Protein 4DYQ (pdb70)

Organism: Shigella phage Sf6 (NCBI:txid10761)

B-factor: mean 41.09, std 24.67, range [14.73, 154.74]

Secondary structure (DSSP, 8-state):
--S--TTHHHHHHHHHHTT--HHHHHTSTTPPPHHHHHHHHHH-HHHHHHHHHHHHHHHHHHHHHHHHHHHT--SSHHHHHHHHHHHHHHHHHHHHH-HHHHS--EEEEEE-GGGSPPPEEE-/--S--HHHHHHHHHHHHTT--HHHHTTSTTPPPHHHHHHHHHH-HHHHHHHHHHHHHHHHHHHHHHHHHHHT--SSHHHHHHHHHHHHHHHHHHHHH-HHHHSEEEEEE---GGGSPEEE-----SS---

CATH classification: 1.10.10.60

Sequence (253 aa):
PSDYMPEVADDICSLLSSGESLLKVCKRPGMPDKSTVFRWLAKHEDFRDKYAKATEARRADSIFEEIFEIADNAIPDAAEVAKARLRVDTRKWALARMNPRKYGDKVTNELVGKDGGAIQIETSPSDYMPEVADDICSLLSSGESLLKVCKRPGMPDKSTVFRWLAKHEDFRDKYAKATEARADSIFEEIFEIADNAIPDAAEVAKARLRVDTRKWALARMNPRKYGDKVTNELVGKDGGAIQIETSPMSTLFG

Nearest PDB structures (foldseek):
  4dzj-assembly1_A  TM=1.006E+00  e=9.306E-18  Lederbergvirus Sf6
  4dyc-assembly1_A  TM=1.005E+00  e=1.034E-17  Enterobacteria phage HK620
  4dzp-assembly1_A  TM=1.007E+00  e=3.648E-17  Lederbergvirus Sf6
  4dyc-assembly1_B  TM=9.541E-01  e=2.157E-17  Enterobacteria phage HK620
  4dzj-assembly1_B  TM=9.435E-01  e=2.805E-17  Lederbergvirus Sf6

Solvent-accessible surface area: 15397 Å² total; per-residue (Å²): 87,66,93,35,75,97,123,22,0,74,52,0,10,58,32,2,44,54,16,31,33,15,120,132,0,18,169,111,132,59,31,0,86,91,75,12,0,100,112,0,20,74,110,47,115,87,0,103,83,49,34,54,142,0,23,81,34,64,0,35,2,15,17,5,42,0,3,56,18,0,39,89,8,103,66,69,72,75,71,5,61,125,7,106,120,98,0,54,74,60,38,159,30,0,21,137,27,18,89,218,98,8,13,119,37,77,72,74,99,100,32,0,99,131,53,40,74,64,98,94,108,99,116,66,76,111,48,77,82,148,24,4,58,78,0,6,69,36,1,33,80,18,27,12,0,21,132,0,19,142,106,135,60,30,2,87,43,45,21,0,43,86,0,20,70,134,51,113,88,4,99,86,98,28,64,140,3,29,93,35,4,0,53,36,2,78,113,53,24,117,108,16,58,117,100,30,102,131,68,90,13,46,70,42,33,9,137,6,61,21,37,0,12,107,37,0,5,10,25,24,24,56,218,108,32,5,91,121,64,84,43,98,62,66,15,143,143,23,37,19,43,120,71,142,105,86,122,107,109,95,184,150,108

GO terms:
  GO:0042802 identical protein binding (F, IPI)

InterPro domains:
  IPR048683 Bacteriophage Sf6, terminase small subunit-like [PF20901] (13-118)

Radius of gyration: 23.29 Å; Cα contacts (8 Å, |Δi|>4): 319; chains: 2; bounding box: 47×62×59 Å

Foldseek 3Di:
DQDDDDVLLLVLLVCLLVQDDNCVSQVDPPHPHPVSNVVNLVPDVVSVVSNLVSLLSNLVVLVVVLVCLQVVFDPDVVSNVVSVVSNVVSLVVSCVSPVVVRNDDDDDDDAPPPRHHNDDDDD/DQDDDVVLLVVLLVCLLLQDDNQRSQPDPPHPHVVSVVVNCVPDVVSVVSNLVSLLSNLVNVVVVLVVLQVVFDPDVVSNVVSVVVNVVSLVVSCVSPVVPRNDDDDDDDAPDPRHHNDDDDDDDPDDPD

Structure (mmCIF, N/CA/C/O backbone):
data_4DYQ
#
_entry.id   4DYQ
#
_cell.length_a   88.705
_cell.length_b   88.705
_cell.length_c   72.394
_cell.angle_alpha   90.00
_cell.angle_beta   90.00
_cell.angle_gamma   90.00
#
_symmetry.space_group_name_H-M   'P 4 21 2'
#
loop_
_entity.id
_entity.type
_entity.pdbx_description
1 polymer 'Gene 1 protein'
2 water water
#
loop_
_atom_site.group_PDB
_atom_site.id
_atom_site.type_symbol
_atom_site.label_atom_id
_atom_site.label_alt_id
_atom_site.label_comp_id
_atom_site.label_asym_id
_atom_site.label_entity_id
_atom_site.label_seq_id
_atom_site.pdbx_PDB_ins_code
_atom_site.Cartn_x
_atom_site.Cartn_y
_atom_site.Cartn_z
_atom_site.occupancy
_atom_site.B_iso_or_equiv
_atom_site.auth_seq_id
_atom_site.auth_comp_id
_atom_site.auth_asym_id
_atom_site.auth_atom_id
_atom_site.pdbx_PDB_model_num
ATOM 1 N N . PRO A 1 10 ? 27.942 42.099 22.370 1.00 79.57 10 PRO A N 1
ATOM 2 C CA . PRO A 1 10 ? 28.397 42.154 20.977 1.00 79.17 10 PRO A CA 1
ATOM 3 C C . PRO A 1 10 ? 27.929 40.939 20.188 1.00 61.90 10 PRO A C 1
ATOM 4 O O . PRO A 1 10 ? 28.447 39.846 20.397 1.00 53.63 10 PRO A O 1
ATOM 15 N N . SER A 1 11 ? 26.963 41.134 19.297 1.00 65.69 11 SER A N 1
ATOM 16 C CA . SER A 1 11 ? 26.417 40.039 18.506 1.00 61.31 11 SER A CA 1
ATOM 17 C C . SER A 1 11 ? 26.709 40.218 17.016 1.00 57.64 11 SER A C 1
ATOM 18 O O . SER A 1 11 ? 26.906 39.241 16.302 1.00 65.87 11 SER A O 1
ATOM 26 N N . ASP A 1 12 ? 26.728 41.463 16.546 1.00 56.35 12 ASP A N 1
ATOM 27 C CA . ASP A 1 12 ? 26.908 41.724 15.122 1.00 71.85 12 ASP A CA 1
ATOM 28 C C . ASP A 1 12 ? 28.368 41.549 14.720 1.00 82.88 12 ASP A C 1
ATOM 29 O O . ASP A 1 12 ? 29.266 42.049 15.396 1.00 56.59 12 ASP A O 1
ATOM 38 N N . TYR A 1 13 ? 28.596 40.843 13.615 1.00 82.36 13 TYR A N 1
ATOM 39 C CA . TYR A 1 13 ? 29.946 40.615 13.104 1.00 70.09 13 TYR A CA 1
ATOM 40 C C . TYR A 1 13 ? 30.759 41.904 13.094 1.00 62.34 13 TYR A C 1
ATOM 41 O O . TYR A 1 13 ? 30.311 42.927 12.576 1.00 68.82 13 TYR A O 1
ATOM 59 N N . MET A 1 14 ? 31.955 41.846 13.669 1.00 67.12 14 MET A N 1
ATOM 60 C CA . MET A 1 14 ? 32.837 43.004 13.726 1.00 82.48 14 MET A CA 1
ATOM 61 C C . MET A 1 14 ? 34.246 42.625 13.272 1.00 87.94 14 MET A C 1
ATOM 62 O O . MET A 1 14 ? 34.953 41.902 13.975 1.00 64.10 14 MET A O 1
ATOM 76 N N . PRO A 1 15 ? 34.652 43.107 12.085 1.00 101.30 15 PRO A N 1
ATOM 77 C CA . PRO A 1 15 ? 35.992 42.848 11.547 1.00 104.44 15 PRO A CA 1
ATOM 78 C C . PRO A 1 15 ? 37.050 43.731 12.201 1.00 99.39 15 PRO A C 1
ATOM 79 O O . PRO A 1 15 ? 37.349 44.821 11.714 1.00 130.50 15 PRO A O 1
ATOM 90 N N . GLU A 1 16 ? 37.609 43.231 13.296 1.00 92.75 16 GLU A N 1
ATOM 91 C CA . GLU A 1 16 ? 38.574 43.952 14.118 1.00 100.44 16 GLU A CA 1
ATOM 92 C C . GLU A 1 16 ? 38.555 43.212 15.438 1.00 76.28 16 GLU A C 1
ATOM 93 O O . GLU A 1 16 ? 39.592 42.942 16.038 1.00 66.15 16 GLU A O 1
ATOM 105 N N . VAL A 1 17 ? 37.348 42.872 15.872 1.00 66.86 17 VAL A N 1
ATOM 106 C CA . VAL A 1 17 ? 37.165 41.986 17.005 1.00 62.84 17 VAL A CA 1
ATOM 107 C C . VAL A 1 17 ? 37.509 40.568 16.560 1.00 54.87 17 VAL A C 1
ATOM 108 O O . VAL A 1 17 ? 38.170 39.833 17.283 1.00 47.94 17 VAL A O 1
ATOM 121 N N . ALA A 1 18 ? 37.074 40.208 15.355 1.00 47.06 18 ALA A N 1
ATOM 122 C CA . ALA A 1 18 ? 37.377 38.902 14.774 1.00 43.65 18 ALA A CA 1
ATOM 123 C C . ALA A 1 18 ? 38.870 38.769 14.538 1.00 57.93 18 ALA A C 1
ATOM 124 O O . ALA A 1 18 ? 39.466 37.744 14.857 1.00 47.50 18 ALA A O 1
ATOM 131 N N . ASP A 1 19 ? 39.474 39.807 13.968 1.00 52.12 19 ASP A N 1
ATOM 132 C CA . ASP A 1 19 ? 40.916 39.807 13.767 1.00 54.57 19 ASP A CA 1
ATOM 133 C C . ASP A 1 19 ? 41.616 39.681 15.115 1.00 49.28 19 ASP A C 1
ATOM 134 O O . ASP A 1 19 ? 42.661 39.039 15.229 1.00 53.00 19 ASP A O 1
ATOM 143 N N . ASP A 1 20 ? 41.022 40.286 16.136 1.00 47.60 20 ASP A N 1
ATOM 144 C CA . ASP A 1 20 ? 41.571 40.244 17.483 1.00 59.48 20 ASP A CA 1
ATOM 145 C C . ASP A 1 20 ? 41.530 38.819 18.018 1.00 57.33 20 ASP A C 1
ATOM 146 O O . ASP A 1 20 ? 42.491 38.343 18.619 1.00 49.11 20 ASP A O 1
ATOM 155 N N . ILE A 1 21 ? 40.408 38.144 17.794 1.00 42.66 21 ILE A N 1
ATOM 156 C CA . ILE A 1 21 ? 40.229 36.777 18.265 1.00 44.19 21 ILE A CA 1
ATOM 157 C C . ILE A 1 21 ? 41.293 35.891 17.647 1.00 44.06 21 ILE A C 1
ATOM 158 O O . ILE A 1 21 ? 41.927 35.106 18.342 1.00 40.53 21 ILE A O 1
ATOM 174 N N . CYS A 1 22 ? 41.497 36.035 16.342 1.00 42.04 22 CYS A N 1
ATOM 175 C CA . CYS A 1 22 ? 42.509 35.266 15.629 1.00 38.00 22 CYS A CA 1
ATOM 176 C C . CYS A 1 22 ? 43.903 35.492 16.188 1.00 45.40 22 CYS A C 1
ATOM 177 O O . CYS A 1 22 ? 44.703 34.562 16.283 1.00 44.54 22 CYS A O 1
ATOM 185 N N . SER A 1 23 ? 44.203 36.734 16.545 1.00 43.85 23 SER A N 1
ATOM 186 C CA . SER A 1 23 ? 45.517 37.057 17.070 1.00 60.55 23 SER A CA 1
ATOM 187 C C . SER A 1 23 ? 45.722 36.379 18.417 1.00 37.90 23 SER A C 1
ATOM 188 O O . SER A 1 23 ? 46.814 35.902 18.720 1.00 46.47 23 SER A O 1
ATOM 196 N N . LEU A 1 24 ? 44.663 36.334 19.217 1.00 37.29 24 LEU A N 1
ATOM 197 C CA . LEU A 1 24 ? 44.743 35.767 20.557 1.00 44.27 24 LEU A CA 1
ATOM 198 C C . LEU A 1 24 ? 44.879 34.258 20.482 1.00 43.87 24 LEU A C 1
ATOM 199 O O . LEU A 1 24 ? 45.716 33.671 21.162 1.00 44.24 24 LEU A O 1
ATOM 215 N N . LEU A 1 25 ? 44.060 33.635 19.643 1.00 44.07 25 LEU A N 1
ATOM 216 C CA . LEU A 1 25 ? 44.156 32.202 19.416 1.00 41.76 25 LEU A CA 1
ATOM 217 C C . LEU A 1 25 ? 45.553 31.875 18.903 1.00 35.34 25 LEU A C 1
ATOM 218 O O . LEU A 1 25 ? 46.161 30.889 19.315 1.00 38.11 25 LEU A O 1
ATOM 234 N N . SER A 1 26 ? 46.063 32.722 18.012 1.00 38.27 26 SER A N 1
ATOM 235 C CA . SER A 1 26 ? 47.371 32.507 17.407 1.00 35.89 26 SER A CA 1
ATOM 236 C C . SER A 1 26 ? 48.477 32.506 18.452 1.00 40.31 26 SER A C 1
ATOM 237 O O . SER A 1 26 ? 49.488 31.817 18.297 1.00 43.48 26 SER A O 1
ATOM 245 N N . SER A 1 27 ? 48.284 33.275 19.517 1.00 45.22 27 SER A N 1
ATOM 246 C CA . SER A 1 27 ? 49.296 33.383 20.561 1.00 61.91 27 SER A CA 1
ATOM 247 C C . SER A 1 27 ? 49.138 32.275 21.601 1.00 54.43 27 SER A C 1
ATOM 248 O O . SER A 1 27 ? 49.819 32.271 22.624 1.00 63.76 27 SER A O 1
ATOM 256 N N . GLY A 1 28 ? 48.228 31.342 21.336 1.00 39.98 28 GLY A N 1
ATOM 257 C CA . GLY A 1 28 ? 48.063 30.173 22.181 1.00 54.38 28 GLY A CA 1
ATOM 258 C C . GLY A 1 28 ? 46.817 30.181 23.049 1.00 52.91 28 GLY A C 1
ATOM 259 O O . GLY A 1 28 ? 46.492 29.172 23.670 1.00 49.43 28 GLY A O 1
ATOM 263 N N . GLU A 1 29 ? 46.119 31.310 23.104 1.00 43.58 29 GLU A N 1
ATOM 264 C CA . GLU A 1 29 ? 44.938 31.422 23.952 1.00 43.37 29 GLU A CA 1
ATOM 265 C C . GLU A 1 29 ? 43.797 30.594 23.366 1.00 48.42 29 GLU A C 1
ATOM 266 O O . GLU A 1 29 ? 43.634 30.531 22.149 1.00 49.41 29 GLU A O 1
ATOM 278 N N . SER A 1 30 ? 43.015 29.949 24.227 1.00 45.80 30 SER A N 1
ATOM 279 C CA . SER A 1 30 ? 41.883 29.146 23.767 1.00 41.88 30 SER A CA 1
ATOM 280 C C . SER A 1 30 ? 40.682 30.047 23.496 1.00 44.65 30 SER A C 1
ATOM 281 O O . SER A 1 30 ? 40.672 31.215 23.897 1.00 47.52 30 SER A O 1
ATOM 289 N N . LEU A 1 31 ? 39.661 29.506 22.836 1.00 41.52 31 LEU A N 1
ATOM 290 C CA . LEU A 1 31 ? 38.475 30.290 22.505 1.00 36.49 31 LEU A CA 1
ATOM 291 C C . LEU A 1 31 ? 37.692 30.646 23.757 1.00 43.33 31 LEU A C 1
ATOM 292 O O . LEU A 1 31 ? 37.186 31.756 23.879 1.00 39.41 31 LEU A O 1
ATOM 308 N N . LEU A 1 32 ? 37.582 29.695 24.679 1.00 44.11 32 LEU A N 1
ATOM 309 C CA . LEU A 1 32 ? 36.872 29.927 25.933 1.00 55.69 32 LEU A CA 1
ATOM 310 C C . LEU A 1 32 ? 37.436 31.134 26.678 1.00 57.59 32 LEU A C 1
ATOM 311 O O . LEU A 1 32 ? 36.681 31.952 27.201 1.00 53.19 32 LEU A O 1
ATOM 327 N N . LYS A 1 33 ? 38.761 31.243 26.730 1.00 41.38 33 LYS A N 1
ATOM 328 C CA . LYS A 1 33 ? 39.402 32.353 27.423 1.00 45.94 33 LYS A CA 1
ATOM 329 C C . LYS A 1 33 ? 39.199 33.650 26.657 1.00 52.77 33 LYS A C 1
ATOM 330 O O . LYS A 1 33 ? 38.937 34.695 27.252 1.00 59.71 33 LYS A O 1
ATOM 349 N N . VAL A 1 34 ? 39.329 33.584 25.336 1.00 39.14 34 VAL A N 1
ATOM 350 C CA . VAL A 1 34 ? 39.164 34.775 24.507 1.00 42.86 34 VAL A CA 1
ATOM 351 C C . VAL A 1 34 ? 37.771 35.359 24.697 1.00 56.74 34 VAL A C 1
ATOM 352 O O . VAL A 1 34 ? 37.598 36.575 24.690 1.00 62.92 34 VAL A O 1
ATOM 365 N N . CYS A 1 35 ? 36.783 34.487 24.876 1.00 43.97 35 CYS A N 1
ATOM 366 C CA . CYS A 1 35 ? 35.389 34.915 24.956 1.00 45.40 35 CYS A CA 1
ATOM 367 C C . CYS A 1 35 ? 34.982 35.331 26.366 1.00 68.73 35 CYS A C 1
ATOM 368 O O . CYS A 1 35 ? 34.028 36.088 26.542 1.00 60.90 35 CYS A O 1
ATOM 376 N N . LYS A 1 36 ? 35.707 34.842 27.366 1.00 73.90 36 LYS A N 1
ATOM 377 C CA . LYS A 1 36 ? 35.424 35.200 28.749 1.00 81.45 36 LYS A CA 1
ATOM 378 C C . LYS A 1 36 ? 35.947 36.600 29.062 1.00 84.39 36 LYS A C 1
ATOM 379 O O . LYS A 1 36 ? 35.713 37.134 30.146 1.00 97.88 36 LYS A O 1
ATOM 398 N N . ARG A 1 37 ? 36.649 37.196 28.102 1.00 73.06 37 ARG A N 1
ATOM 399 C CA . ARG A 1 37 ? 37.143 38.558 28.254 1.00 78.08 37 ARG A CA 1
ATOM 400 C C . ARG A 1 37 ? 36.013 39.561 28.075 1.00 83.24 37 ARG A C 1
ATOM 401 O O . ARG A 1 37 ? 35.069 39.311 27.326 1.00 70.57 37 ARG A O 1
ATOM 422 N N . PRO A 1 38 ? 36.102 40.703 28.773 1.00 94.41 38 PRO A N 1
ATOM 423 C CA . PRO A 1 38 ? 35.084 41.753 28.669 1.00 98.76 38 PRO A CA 1
ATOM 424 C C . PRO A 1 38 ? 35.019 42.363 27.270 1.00 88.69 38 PRO A C 1
ATOM 425 O O . PRO A 1 38 ? 36.057 42.685 26.691 1.00 69.59 38 PRO A O 1
ATOM 436 N N . GLY A 1 39 ? 33.810 42.511 26.737 1.00 96.93 39 GLY A N 1
ATOM 437 C CA . GLY A 1 39 ? 33.619 43.138 25.442 1.00 107.32 39 GLY A CA 1
ATOM 438 C C . GLY A 1 39 ? 33.702 42.167 24.280 1.00 96.55 39 GLY A C 1
ATOM 439 O O . GLY A 1 39 ? 33.468 42.544 23.131 1.00 69.89 39 GLY A O 1
ATOM 443 N N . MET A 1 40 ? 34.037 40.914 24.571 1.00 77.17 40 MET A N 1
ATOM 444 C CA . MET A 1 40 ? 34.144 39.902 23.530 1.00 69.45 40 MET A CA 1
ATOM 445 C C . MET A 1 40 ? 32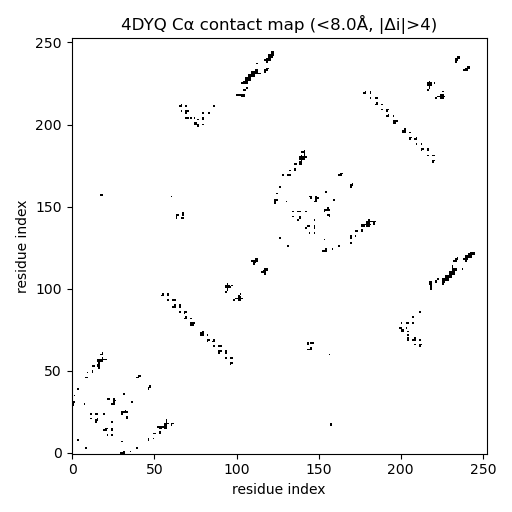.805 39.219 23.293 1.00 57.06 40 MET A C 1
ATOM 446 O O . MET A 1 40 ? 31.979 39.124 24.200 1.00 58.68 40 MET A O 1
ATOM 460 N N . PRO A 1 41 ? 32.593 38.720 22.069 1.00 48.50 41 PRO A N 1
ATOM 461 C CA . PRO A 1 41 ? 31.384 37.939 21.805 1.00 47.89 41 PRO A CA 1
ATOM 462 C C . PRO A 1 41 ? 31.441 36.612 22.548 1.00 52.43 41 PRO A C 1
ATOM 463 O O . PRO A 1 41 ? 32.534 36.134 22.840 1.00 49.51 41 PRO A O 1
ATOM 474 N N . ASP A 1 42 ? 30.294 36.021 22.859 1.00 48.06 42 ASP A N 1
ATOM 475 C CA . ASP A 1 42 ? 30.311 34.702 23.475 1.00 52.43 42 ASP A CA 1
ATOM 476 C C . ASP A 1 42 ? 30.614 33.665 22.397 1.00 48.42 42 ASP A C 1
ATOM 477 O O . ASP A 1 42 ? 30.598 33.972 21.207 1.00 43.61 42 ASP A O 1
ATOM 486 N N . LYS A 1 43 ? 30.910 32.442 22.819 1.00 43.11 43 LYS A N 1
ATOM 487 C CA . LYS A 1 43 ? 31.306 31.385 21.902 1.00 38.17 43 LYS A CA 1
ATOM 488 C C . LYS A 1 43 ? 30.296 31.179 20.776 1.00 43.31 43 LYS A C 1
ATOM 489 O O . LYS A 1 43 ? 30.679 30.999 19.620 1.00 43.08 43 LYS A O 1
ATOM 508 N N . SER A 1 44 ? 29.011 31.210 21.115 1.00 42.66 44 SER A N 1
ATOM 509 C CA . SER A 1 44 ? 27.957 30.948 20.139 1.00 48.80 44 SER A CA 1
ATOM 510 C C . SER A 1 44 ? 27.983 31.982 19.023 1.00 42.12 44 SER A C 1
ATOM 511 O O . SER A 1 44 ? 27.739 31.672 17.858 1.00 58.58 44 SER A O 1
ATOM 519 N N . THR A 1 45 ? 28.285 33.218 19.398 1.00 45.01 45 THR A N 1
ATOM 520 C CA . THR A 1 45 ? 28.346 34.324 18.457 1.00 55.00 45 THR A CA 1
ATOM 521 C C . THR A 1 45 ? 29.560 34.214 17.547 1.00 43.89 45 THR A C 1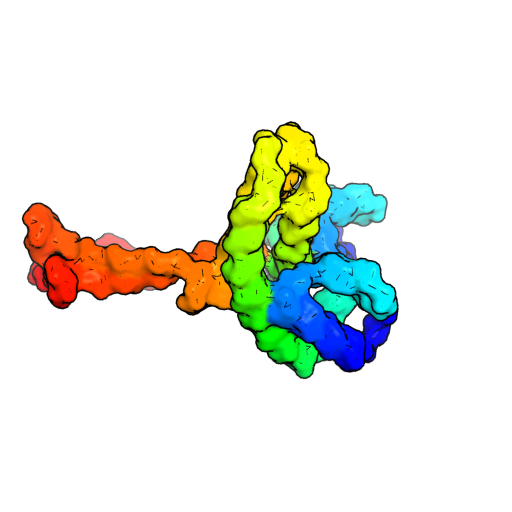
ATOM 522 O O . THR A 1 45 ? 29.485 34.527 16.360 1.00 49.78 45 THR A O 1
ATOM 533 N N . VAL A 1 46 ? 30.683 33.790 18.110 1.00 41.65 46 VAL A N 1
ATOM 534 C CA . VAL A 1 46 ? 31.888 33.584 17.319 1.00 39.83 46 VAL A CA 1
ATOM 535 C C . VAL A 1 46 ? 31.624 32.523 16.254 1.00 46.97 46 VAL A C 1
ATOM 536 O O . VAL A 1 46 ? 31.993 32.696 15.098 1.00 47.16 46 VAL A O 1
ATOM 549 N N . PHE A 1 47 ? 30.966 31.435 16.647 1.00 46.56 47 PHE A N 1
ATOM 550 C CA . PHE A 1 47 ? 30.666 30.345 15.724 1.00 52.13 47 PHE A CA 1
ATOM 551 C C . PHE A 1 47 ? 29.703 30.795 14.633 1.00 57.61 47 PHE A C 1
ATOM 552 O O . PHE A 1 47 ? 29.792 30.346 13.492 1.00 58.36 47 PHE A O 1
ATOM 569 N N . ARG A 1 48 ? 28.779 31.679 14.986 1.00 56.10 48 ARG A N 1
ATOM 570 C CA . ARG A 1 48 ? 27.844 32.220 14.011 1.00 74.86 48 ARG A CA 1
ATOM 571 C C . ARG A 1 48 ? 28.599 33.071 12.991 1.00 63.34 48 ARG A C 1
ATOM 572 O O . ARG A 1 48 ? 28.409 32.917 11.786 1.00 67.31 48 ARG A O 1
ATOM 593 N N . TRP A 1 49 ? 29.457 33.963 13.482 1.00 58.60 49 TRP A N 1
ATOM 594 C CA . TRP A 1 49 ? 30.307 34.777 12.618 1.00 55.98 49 TRP A CA 1
ATOM 595 C C . TRP A 1 49 ? 31.048 33.883 11.633 1.00 50.19 49 TRP A C 1
ATOM 596 O O . TRP A 1 49 ? 30.997 34.091 10.423 1.00 64.14 49 TRP A O 1
ATOM 617 N N . LEU A 1 50 ? 31.758 32.898 12.171 1.00 50.20 50 LEU A N 1
ATOM 618 C CA . LEU A 1 50 ? 32.494 31.943 11.355 1.00 63.73 50 LEU A CA 1
ATOM 619 C C . LEU A 1 50 ? 31.601 31.354 10.267 1.00 70.44 50 LEU A C 1
ATOM 620 O O . LEU A 1 50 ? 31.997 31.266 9.109 1.00 61.82 50 LEU A O 1
ATOM 636 N N . ALA A 1 51 ? 30.386 30.967 10.639 1.00 63.08 51 ALA A N 1
ATOM 637 C CA . ALA A 1 51 ? 29.471 30.333 9.698 1.00 72.12 51 ALA A CA 1
ATOM 638 C C . ALA A 1 51 ? 29.085 31.267 8.552 1.00 74.43 51 ALA A C 1
ATOM 639 O O . ALA A 1 51 ? 28.946 30.826 7.412 1.00 94.21 51 ALA A O 1
ATOM 646 N N . LYS A 1 52 ? 28.922 32.554 8.849 1.00 68.95 52 LYS A N 1
ATOM 647 C CA . LYS A 1 52 ? 28.396 33.495 7.858 1.00 82.36 52 LYS A CA 1
ATOM 648 C C . LYS A 1 52 ? 29.456 34.411 7.233 1.00 69.89 52 LYS A C 1
ATOM 649 O O . LYS A 1 52 ? 29.115 35.347 6.513 1.00 85.68 52 LYS A O 1
ATOM 668 N N . HIS A 1 53 ? 30.731 34.146 7.501 1.00 68.27 53 HIS A N 1
ATOM 669 C CA . HIS A 1 53 ? 31.811 34.906 6.867 1.00 67.40 53 HIS A CA 1
ATOM 670 C C . HIS A 1 53 ? 32.998 34.004 6.545 1.00 79.01 53 HIS A C 1
ATOM 671 O O . HIS A 1 53 ? 33.640 33.461 7.446 1.00 71.01 53 HIS A O 1
ATOM 684 N N . GLU A 1 54 ? 33.289 33.851 5.257 1.00 77.06 54 GLU A N 1
ATOM 685 C CA . GLU A 1 54 ? 34.349 32.953 4.813 1.00 86.24 54 GLU A CA 1
ATOM 686 C C . GLU A 1 54 ? 35.739 33.514 5.111 1.00 89.08 54 GLU A C 1
ATOM 687 O O . GLU A 1 54 ? 36.683 32.757 5.341 1.00 79.21 54 GLU A O 1
ATOM 699 N N . ASP A 1 55 ? 35.865 34.837 5.100 1.00 78.06 55 ASP A N 1
ATOM 700 C CA . ASP A 1 55 ? 37.145 35.480 5.388 1.00 73.13 55 ASP A CA 1
ATOM 701 C C . ASP A 1 55 ? 37.580 35.234 6.831 1.00 62.90 55 ASP A C 1
ATOM 702 O O . ASP A 1 55 ? 38.762 35.026 7.104 1.00 75.47 55 ASP A O 1
ATOM 711 N N . PHE A 1 56 ? 36.619 35.252 7.750 1.00 78.24 56 PHE A N 1
ATOM 712 C CA . PHE A 1 56 ? 36.895 34.987 9.158 1.00 64.09 56 PHE A CA 1
ATOM 713 C C . PHE A 1 56 ? 37.174 33.503 9.353 1.00 47.30 56 PHE A C 1
ATOM 714 O O . PHE A 1 56 ? 38.041 33.124 10.139 1.00 48.11 56 PHE A O 1
ATOM 731 N N . ARG A 1 57 ? 36.442 32.662 8.629 1.00 53.79 57 ARG A N 1
ATOM 732 C CA . ARG A 1 57 ? 36.640 31.219 8.708 1.00 57.32 57 ARG A CA 1
ATOM 733 C C . ARG A 1 57 ? 38.083 30.847 8.409 1.00 63.96 57 ARG A C 1
ATOM 734 O O . ARG A 1 57 ? 38.633 29.926 9.014 1.00 59.17 57 ARG A O 1
ATOM 755 N N . ASP A 1 58 ? 38.692 31.568 7.472 1.00 54.99 58 ASP A N 1
ATOM 756 C CA . ASP A 1 58 ? 40.025 31.225 6.989 1.00 50.75 58 ASP A CA 1
ATOM 757 C C . ASP A 1 58 ? 41.117 31.702 7.941 1.00 68.45 58 ASP A C 1
ATOM 758 O O . ASP A 1 58 ? 42.012 30.937 8.294 1.00 58.78 58 ASP A O 1
ATOM 767 N N . LYS A 1 59 ? 41.046 32.964 8.350 1.00 61.19 59 LYS A N 1
ATOM 768 C CA . LYS A 1 59 ? 42.004 33.509 9.308 1.00 67.72 59 LYS A CA 1
ATOM 769 C C . LYS A 1 59 ? 41.905 32.766 10.640 1.00 47.92 59 LYS A C 1
ATOM 770 O O . LYS A 1 59 ? 42.894 32.606 11.355 1.00 42.59 59 LYS A O 1
ATOM 789 N N . TYR A 1 60 ? 40.703 32.303 10.959 1.00 49.13 60 TYR A N 1
ATOM 790 C CA . TYR A 1 60 ? 40.477 31.536 12.174 1.00 42.10 60 TYR A CA 1
ATOM 791 C C . TYR A 1 60 ? 41.120 30.170 12.032 1.00 39.97 60 TYR A C 1
ATOM 792 O O . TYR A 1 60 ? 41.695 29.652 12.981 1.00 36.45 60 TYR A O 1
ATOM 810 N N . ALA A 1 61 ? 41.037 29.593 10.837 1.00 40.20 61 ALA A N 1
ATOM 811 C CA . ALA A 1 61 ? 41.664 28.302 10.572 1.00 41.94 61 ALA A CA 1
ATOM 812 C C . ALA A 1 61 ? 43.179 28.379 10.740 1.00 50.63 61 ALA A C 1
ATOM 813 O O . ALA A 1 61 ? 43.795 27.465 11.285 1.00 42.16 61 ALA A O 1
ATOM 820 N N . LYS A 1 62 ? 43.781 29.471 10.280 1.00 47.86 62 LYS A N 1
ATOM 821 C CA . LYS A 1 62 ? 45.227 29.625 10.385 1.00 50.14 62 LYS A CA 1
ATOM 822 C C . LYS A 1 62 ? 45.618 29.928 11.824 1.00 32.59 62 LYS A C 1
ATOM 823 O O . LYS A 1 62 ? 46.666 29.485 12.289 1.00 37.46 62 LYS A O 1
ATOM 842 N N . ALA A 1 63 ? 44.774 30.678 12.528 1.00 34.40 63 ALA A N 1
ATOM 843 C CA . ALA A 1 63 ? 45.010 30.951 13.938 1.00 34.09 63 ALA A CA 1
ATOM 844 C C . ALA A 1 63 ? 44.929 29.642 14.718 1.00 30.54 63 ALA A C 1
ATOM 845 O O . ALA A 1 63 ? 45.625 29.459 15.714 1.00 31.89 63 ALA A O 1
ATOM 852 N N . THR A 1 64 ? 44.087 28.732 14.242 1.00 27.04 64 THR A N 1
ATOM 853 C CA . THR A 1 64 ? 43.932 27.423 14.860 1.00 25.48 64 THR A CA 1
ATOM 854 C C . THR A 1 64 ? 45.199 26.595 14.662 1.00 28.05 64 THR A C 1
ATOM 855 O O . THR A 1 64 ? 45.620 25.870 15.553 1.00 26.25 64 THR A O 1
ATOM 866 N N . GLU A 1 65 ? 45.816 26.700 13.496 1.00 30.58 65 GLU A N 1
ATOM 867 C CA . GLU A 1 65 ? 47.076 26.003 13.275 1.00 29.12 65 GLU A CA 1
ATOM 868 C C . GLU A 1 65 ? 48.177 26.581 14.173 1.00 23.79 65 GLU A C 1
ATOM 869 O O . GLU A 1 65 ? 48.990 25.832 14.702 1.00 25.78 65 GLU A O 1
ATOM 881 N N . ALA A 1 66 ? 48.193 27.894 14.376 1.00 25.62 66 ALA A N 1
ATOM 882 C CA . ALA A 1 66 ? 49.162 28.494 15.288 1.00 25.01 66 ALA A CA 1
ATOM 883 C C . ALA A 1 66 ? 48.929 28.024 16.720 1.00 27.28 66 ALA A C 1
ATOM 884 O O . ALA A 1 66 ? 49.874 27.704 17.431 1.00 24.95 66 ALA A O 1
ATOM 891 N N A ARG A 1 67 ? 47.664 27.987 17.128 0.50 26.15 67 ARG A N 1
ATOM 892 N N B ARG A 1 67 ? 47.670 27.973 17.141 0.50 24.06 67 ARG A N 1
ATOM 893 C CA A ARG A 1 67 ? 47.288 27.503 18.452 0.50 22.82 67 ARG A CA 1
ATOM 894 C CA B ARG A 1 67 ? 47.353 27.510 18.486 0.50 28.84 67 ARG A CA 1
ATOM 895 C C A ARG A 1 67 ? 47.813 26.087 18.640 0.50 24.26 67 ARG A C 1
ATOM 896 C C B ARG A 1 67 ? 47.799 26.063 18.661 0.50 25.36 67 ARG A C 1
ATOM 897 O O A ARG A 1 67 ? 48.376 25.762 19.681 0.50 18.66 67 ARG A O 1
ATOM 898 O O B ARG A 1 67 ? 48.277 25.685 19.726 0.50 31.99 67 ARG A O 1
ATOM 939 N N . ALA A 1 68 ? 47.646 25.255 17.615 1.00 22.09 68 ALA A N 1
ATOM 940 C CA . ALA A 1 68 ? 48.115 23.874 17.658 1.00 19.30 68 ALA A CA 1
ATOM 941 C C . ALA A 1 68 ? 49.625 23.796 17.913 1.00 20.52 68 ALA A C 1
ATOM 942 O O . ALA A 1 68 ? 50.101 22.935 18.655 1.00 20.57 68 ALA A O 1
ATOM 949 N N . ASP A 1 69 ? 50.392 24.683 17.291 1.00 21.01 69 ASP A N 1
ATOM 950 C CA . ASP A 1 69 ? 51.836 24.635 17.474 1.00 21.62 69 ASP A CA 1
ATOM 951 C C . ASP A 1 69 ? 52.198 24.954 18.926 1.00 20.82 69 ASP A C 1
ATOM 952 O O . ASP A 1 69 ? 53.168 24.411 19.454 1.00 20.81 69 ASP A O 1
ATOM 961 N N . SER A 1 70 ? 51.412 25.817 19.567 1.00 21.15 70 SER A N 1
ATOM 962 C CA . SER A 1 70 ? 51.617 26.150 20.980 1.00 22.08 70 SER A CA 1
ATOM 963 C C . SER A 1 70 ? 51.258 24.966 21.865 1.00 20.61 70 SER A C 1
ATOM 964 O O . SER A 1 70 ? 52.007 24.613 22.775 1.00 23.51 70 SER A O 1
ATOM 972 N N . ILE A 1 71 ? 50.115 24.349 21.585 1.00 19.61 71 ILE A N 1
ATOM 973 C CA . ILE A 1 71 ? 49.653 23.189 22.339 1.00 20.81 71 ILE A CA 1
ATOM 974 C C . ILE A 1 71 ? 50.648 22.030 22.243 1.00 22.49 71 ILE A C 1
ATOM 975 O O . ILE A 1 71 ? 50.855 21.305 23.213 1.00 22.42 71 ILE A O 1
ATOM 991 N N . PHE A 1 72 ? 51.291 21.873 21.087 1.00 19.09 72 PHE A N 1
ATOM 992 C CA . PHE A 1 72 ? 52.286 20.820 20.911 1.00 19.46 72 PHE A CA 1
ATOM 993 C C . PHE A 1 72 ? 53.406 20.928 21.941 1.00 19.29 72 PHE A C 1
ATOM 994 O O . PHE A 1 72 ? 53.896 19.921 22.452 1.00 22.28 72 PHE A O 1
ATOM 1011 N N . GLU A 1 73 ? 53.832 22.151 22.228 1.00 19.58 73 GLU A N 1
ATOM 1012 C CA . GLU A 1 73 ? 54.890 22.354 23.211 1.00 19.83 73 GLU A CA 1
ATOM 1013 C C . GLU A 1 73 ? 54.338 22.231 24.638 1.00 22.69 73 GLU A C 1
ATOM 1014 O O . GLU A 1 73 ? 55.044 21.777 25.540 1.00 21.62 73 GLU A O 1
ATOM 1026 N N . GLU A 1 74 ? 53.067 22.574 24.833 1.00 22.12 74 GLU A N 1
ATOM 1027 C CA . GLU A 1 74 ? 52.430 22.389 26.138 1.00 21.83 74 GLU A CA 1
ATOM 1028 C C . GLU A 1 74 ? 52.472 20.938 26.625 1.00 22.03 74 GLU A C 1
ATOM 1029 O O . GLU A 1 74 ? 52.634 20.697 27.817 1.00 22.42 74 GLU A O 1
ATOM 1041 N N . ILE A 1 75 ? 52.288 19.964 25.735 1.00 20.50 75 ILE A N 1
ATOM 1042 C CA . ILE A 1 75 ? 52.158 18.580 26.198 1.00 20.02 75 ILE A CA 1
ATOM 1043 C C . ILE A 1 75 ? 53.437 18.095 26.867 1.00 20.85 75 ILE A C 1
ATOM 1044 O O . ILE A 1 75 ? 53.378 17.300 27.795 1.00 20.48 75 ILE A O 1
ATOM 1060 N N . PHE A 1 76 ? 54.593 18.593 26.430 1.00 19.59 76 PHE A N 1
ATOM 1061 C CA . PHE A 1 76 ? 55.856 18.199 27.053 1.00 19.95 76 PHE A CA 1
ATOM 1062 C C . PHE A 1 76 ? 55.896 18.694 28.487 1.00 21.77 76 PHE A C 1
ATOM 1063 O O . PHE A 1 76 ? 56.330 17.974 29.382 1.00 22.00 76 PHE A O 1
ATOM 1080 N N . GLU A 1 77 ? 55.459 19.927 28.698 1.00 22.52 77 GLU A N 1
ATOM 1081 C CA . GLU A 1 77 ? 55.466 20.511 30.033 1.00 22.91 77 GLU A CA 1
ATOM 1082 C C . GLU A 1 77 ? 54.477 19.800 30.954 1.00 22.33 77 GLU A C 1
ATOM 1083 O O . GLU A 1 77 ? 54.788 19.518 32.108 1.00 22.74 77 GLU A O 1
ATOM 1095 N N . ILE A 1 78 ? 53.287 19.496 30.447 1.00 19.73 78 ILE A N 1
ATOM 1096 C CA . ILE A 1 78 ? 52.264 18.857 31.268 1.00 19.48 78 ILE A CA 1
ATOM 1097 C C . ILE A 1 78 ? 52.760 17.489 31.738 1.00 22.53 78 ILE A C 1
ATOM 1098 O O . ILE A 1 78 ? 52.576 17.121 32.900 1.00 21.97 78 ILE A O 1
ATOM 1114 N N . ALA A 1 79 ? 53.389 16.740 30.835 1.00 19.44 79 ALA A N 1
ATOM 1115 C CA . ALA A 1 79 ? 53.925 15.432 31.175 1.00 19.33 79 ALA A CA 1
ATOM 1116 C C . ALA A 1 79 ? 55.112 15.530 32.131 1.00 22.79 79 ALA A C 1
ATOM 1117 O O . ALA A 1 79 ? 55.132 14.891 33.185 1.00 22.02 79 ALA A O 1
ATOM 1124 N N . ASP A 1 80 ? 56.096 16.344 31.774 1.00 22.17 80 ASP A N 1
ATOM 1125 C CA . ASP A 1 80 ? 57.332 16.392 32.543 1.00 21.04 80 ASP A CA 1
ATOM 1126 C C . ASP A 1 80 ? 57.131 16.987 33.931 1.00 21.40 80 ASP A C 1
ATOM 1127 O O . ASP A 1 80 ? 57.875 16.658 34.852 1.00 24.37 80 ASP A O 1
ATOM 1136 N N . ASN A 1 81 ? 56.147 17.868 34.081 1.00 24.12 81 ASN A N 1
ATOM 1137 C CA . ASN A 1 81 ? 55.957 18.564 35.353 1.00 25.10 81 ASN A CA 1
ATOM 1138 C C . ASN A 1 81 ? 54.772 18.022 36.142 1.00 26.13 81 ASN A C 1
ATOM 1139 O O . ASN A 1 81 ? 54.296 18.668 37.070 1.00 27.99 81 ASN A O 1
ATOM 1150 N N . ALA A 1 82 ? 54.288 16.838 35.778 1.00 22.34 82 ALA A N 1
ATOM 1151 C CA . ALA A 1 82 ? 53.187 16.232 36.504 1.00 24.46 82 ALA A CA 1
ATOM 1152 C C . ALA A 1 82 ? 53.579 15.982 37.955 1.00 27.76 82 ALA A C 1
ATOM 1153 O O . ALA A 1 82 ? 54.689 15.547 38.238 1.00 27.62 82 ALA A O 1
ATOM 1160 N N . ILE A 1 83 ? 52.665 16.265 38.872 1.00 26.74 83 ILE A N 1
ATOM 1161 C CA . ILE A 1 83 ? 52.887 15.949 40.274 1.00 28.89 83 ILE A CA 1
ATOM 1162 C C . ILE A 1 83 ? 52.848 14.430 40.422 1.00 27.62 83 ILE A C 1
ATOM 1163 O O . ILE A 1 83 ? 51.912 13.786 39.947 1.00 26.31 83 ILE A O 1
ATOM 1179 N N . PRO A 1 84 ? 53.878 13.841 41.051 1.00 29.22 84 PRO A N 1
ATOM 1180 C CA . PRO A 1 84 ? 53.982 12.380 41.163 1.00 31.62 84 PRO A CA 1
ATOM 1181 C C . PRO A 1 84 ? 53.055 11.781 42.222 1.00 36.94 84 PRO A C 1
ATOM 1182 O O . PRO A 1 84 ? 53.491 11.185 43.206 1.00 36.71 84 PRO A O 1
ATOM 1193 N N . ASP A 1 85 ? 51.764 11.962 41.992 1.00 30.34 85 ASP A N 1
ATOM 1194 C CA . ASP A 1 85 ? 50.709 11.413 42.822 1.00 31.55 85 ASP A CA 1
ATOM 1195 C C . ASP A 1 85 ? 49.744 10.746 41.853 1.00 32.93 85 ASP A C 1
ATOM 1196 O O . ASP A 1 85 ? 49.562 11.227 40.742 1.00 28.43 85 ASP A O 1
ATOM 1205 N N . ALA A 1 86 ? 49.147 9.633 42.254 1.00 28.76 86 ALA A N 1
ATOM 1206 C CA . ALA A 1 86 ? 48.379 8.812 41.323 1.00 32.51 86 ALA A CA 1
ATOM 1207 C C . ALA A 1 86 ? 47.332 9.614 40.544 1.00 27.59 86 ALA A C 1
ATOM 1208 O O . ALA A 1 86 ? 47.282 9.546 39.316 1.00 27.10 86 ALA A O 1
ATOM 1215 N N . ALA A 1 87 ? 46.492 10.363 41.244 1.00 30.05 87 ALA A N 1
ATOM 1216 C CA . ALA A 1 87 ? 45.409 11.070 40.571 1.00 26.54 87 ALA A CA 1
ATOM 1217 C C . ALA A 1 87 ? 45.924 12.240 39.741 1.00 23.98 87 ALA A C 1
ATOM 1218 O O . ALA A 1 87 ? 45.364 12.549 38.693 1.00 23.15 87 ALA A O 1
ATOM 1225 N N . GLU A 1 88 ? 46.971 12.907 40.212 1.00 24.40 88 GLU A N 1
ATOM 1226 C CA . GLU A 1 88 ? 47.528 14.020 39.459 1.00 21.36 88 GLU A CA 1
ATOM 1227 C C . GLU A 1 88 ? 48.176 13.509 38.175 1.00 21.54 88 GLU A C 1
ATOM 1228 O O . GLU A 1 88 ? 48.094 14.168 37.154 1.00 20.64 88 GLU A O 1
ATOM 1240 N N . VAL A 1 89 ? 48.819 12.344 38.220 1.00 23.07 89 VAL A N 1
ATOM 1241 C CA . VAL A 1 89 ? 49.407 11.787 37.002 1.00 20.74 89 VAL A CA 1
ATOM 1242 C C . VAL A 1 89 ? 48.299 11.364 36.044 1.00 21.08 89 VAL A C 1
ATOM 1243 O O . VAL A 1 89 ? 48.407 11.585 34.837 1.00 19.57 89 VAL A O 1
ATOM 1256 N N . ALA A 1 90 ? 47.223 10.773 36.564 1.00 20.75 90 ALA A N 1
ATOM 1257 C CA . ALA A 1 90 ? 46.091 10.409 35.715 1.00 20.30 90 ALA A CA 1
ATOM 1258 C C . ALA A 1 90 ? 45.468 11.644 35.069 1.00 19.46 90 ALA A C 1
ATOM 1259 O O . ALA A 1 90 ? 45.071 11.610 33.904 1.00 19.77 90 ALA A O 1
ATOM 1266 N N . LYS A 1 91 ? 45.376 12.734 35.820 1.00 19.48 91 LYS A N 1
ATOM 1267 C CA . LYS A 1 91 ? 44.859 13.980 35.267 1.00 19.01 91 LYS A CA 1
ATOM 1268 C C . LYS A 1 91 ? 45.780 14.530 34.183 1.00 19.86 91 LYS A C 1
ATOM 1269 O O . LYS A 1 91 ? 45.315 14.962 33.130 1.00 19.89 91 LYS A O 1
ATOM 1288 N N . ALA A 1 92 ? 47.082 14.534 34.444 1.00 19.53 92 ALA A N 1
ATOM 1289 C CA . ALA A 1 92 ? 48.051 14.987 33.449 1.00 18.08 92 ALA A CA 1
ATOM 1290 C C . ALA A 1 92 ? 47.935 14.157 32.175 1.00 19.16 92 ALA A C 1
ATOM 1291 O O . ALA A 1 92 ? 47.993 14.704 31.079 1.00 18.62 92 ALA A O 1
ATOM 1298 N N . ARG A 1 93 ? 47.779 12.845 32.327 1.00 17.85 93 ARG A N 1
ATOM 1299 C CA . ARG A 1 93 ? 47.615 11.960 31.179 1.00 16.89 93 ARG A CA 1
ATOM 1300 C C . ARG A 1 93 ? 46.369 12.337 30.387 1.00 17.86 93 ARG A C 1
ATOM 1301 O O . ARG A 1 93 ? 46.399 12.390 29.163 1.00 18.22 93 ARG A O 1
ATOM 1322 N N . LEU A 1 94 ? 45.273 12.619 31.083 1.00 17.87 94 LEU A N 1
ATOM 1323 C CA . LEU A 1 94 ? 44.035 13.015 30.411 1.00 16.77 94 LEU A CA 1
ATOM 1324 C C . LEU A 1 94 ? 44.233 14.346 29.670 1.00 17.29 94 LEU A C 1
ATOM 1325 O O . LEU A 1 94 ? 43.796 14.509 28.532 1.00 18.41 94 LEU A O 1
ATOM 1341 N N . ARG A 1 95 ? 44.920 15.287 30.303 1.00 18.07 95 ARG A N 1
ATOM 1342 C CA . ARG A 1 95 ? 45.180 16.575 29.673 1.00 17.50 95 ARG A CA 1
ATOM 1343 C C . ARG A 1 95 ? 46.012 16.412 28.409 1.00 17.17 95 ARG A C 1
ATOM 1344 O O . ARG A 1 95 ? 45.764 17.077 27.406 1.00 18.28 95 ARG A O 1
ATOM 1365 N N . VAL A 1 96 ? 47.020 15.549 28.466 1.00 16.39 96 VAL A N 1
ATOM 1366 C CA . VAL A 1 96 ? 47.887 15.317 27.318 1.00 16.71 96 VAL A CA 1
ATOM 1367 C C . VAL A 1 96 ? 47.136 14.565 26.216 1.00 17.63 96 VAL A C 1
ATOM 1368 O O . VAL A 1 96 ? 47.211 14.938 25.048 1.00 17.03 96 VAL A O 1
ATOM 1381 N N . ASP A 1 97 ? 46.415 13.520 26.588 1.00 16.68 97 ASP A N 1
ATOM 1382 C CA . ASP A 1 97 ? 45.684 12.719 25.605 1.00 17.36 97 ASP A CA 1
ATOM 1383 C C . ASP A 1 97 ? 44.642 13.568 24.883 1.00 17.43 97 ASP A C 1
ATOM 1384 O O . ASP A 1 97 ? 44.454 13.438 23.679 1.00 18.53 97 ASP A O 1
ATOM 1393 N N . THR A 1 98 ? 43.984 14.456 25.611 1.00 16.16 98 THR A N 1
ATOM 1394 C CA . THR A 1 98 ? 42.984 15.329 25.008 1.00 16.46 98 THR A CA 1
ATOM 1395 C C . THR A 1 98 ? 43.640 16.273 23.998 1.00 17.93 98 THR A C 1
ATOM 1396 O O . THR A 1 98 ? 43.149 16.463 22.887 1.00 17.82 98 THR A O 1
ATOM 1407 N N . ARG A 1 99 ? 44.781 16.833 24.372 1.00 16.23 99 ARG A N 1
ATOM 1408 C CA . ARG A 1 99 ? 45.536 17.686 23.460 1.00 16.46 99 ARG A CA 1
ATOM 1409 C C . ARG A 1 99 ? 46.060 16.935 22.231 1.00 16.90 99 ARG A C 1
ATOM 1410 O O . ARG A 1 99 ? 45.989 17.460 21.130 1.00 17.69 99 ARG A O 1
ATOM 1431 N N . LYS A 1 100 ? 46.588 15.722 22.405 1.00 17.10 100 LYS A N 1
ATOM 1432 C CA . LYS A 1 100 ? 47.082 14.941 21.264 1.00 15.93 100 LYS A CA 1
ATOM 1433 C C . LYS A 1 100 ? 45.969 14.718 20.249 1.00 16.16 100 LYS A C 1
ATOM 1434 O O . LYS A 1 100 ? 46.166 14.896 19.044 1.00 17.14 100 LYS A O 1
ATOM 1453 N N . TRP A 1 101 ? 44.804 14.330 20.744 1.00 16.56 101 TRP A N 1
ATOM 1454 C CA . TRP A 1 101 ? 43.652 14.056 19.894 1.00 15.56 101 TRP A CA 1
ATOM 1455 C C . TRP A 1 101 ? 43.245 15.327 19.162 1.00 17.64 101 TRP A C 1
ATOM 1456 O O . TRP A 1 101 ? 43.012 15.323 17.949 1.00 17.11 101 TRP A O 1
ATOM 1477 N N . ALA A 1 102 ? 43.179 16.432 19.893 1.00 15.27 102 ALA A N 1
ATOM 1478 C CA . ALA A 1 102 ? 42.771 17.706 19.312 1.00 17.06 102 ALA A CA 1
ATOM 1479 C C . ALA A 1 102 ? 43.762 18.207 18.269 1.00 17.39 102 ALA A C 1
ATOM 1480 O O . ALA A 1 102 ? 43.352 18.756 17.253 1.00 18.15 102 ALA A O 1
ATOM 1487 N N . LEU A 1 103 ? 45.055 17.991 18.505 1.00 16.02 103 LEU A N 1
ATOM 1488 C CA . LEU A 1 103 ? 46.094 18.491 17.602 1.00 16.78 103 LEU A CA 1
ATOM 1489 C C . LEU A 1 103 ? 45.922 17.902 16.207 1.00 19.15 103 LEU A C 1
ATOM 1490 O O . LEU A 1 103 ? 46.086 18.605 15.211 1.00 17.84 103 LEU A O 1
ATOM 1506 N N . ALA A 1 104 ? 45.597 16.617 16.139 1.00 17.07 104 ALA A N 1
ATOM 1507 C CA . ALA A 1 104 ? 45.428 15.962 14.853 1.00 16.58 104 ALA A CA 1
ATOM 1508 C C . ALA A 1 104 ? 44.321 16.609 14.045 1.00 18.84 104 ALA A C 1
ATOM 1509 O O . ALA A 1 104 ? 44.377 16.644 12.821 1.00 20.48 104 ALA A O 1
ATOM 1516 N N . ARG A 1 105 ? 43.297 17.104 14.723 1.00 17.48 105 ARG A N 1
ATOM 1517 C CA . ARG A 1 105 ? 42.180 17.729 14.029 1.00 16.57 105 ARG A CA 1
ATOM 1518 C C . ARG A 1 105 ? 42.440 19.190 13.703 1.00 21.53 105 ARG A C 1
ATOM 1519 O O . ARG A 1 105 ? 41.920 19.713 12.717 1.00 22.57 105 ARG A O 1
ATOM 1540 N N . MET A 1 106 ? 43.277 19.844 14.500 1.00 18.13 106 MET A N 1
ATOM 1541 C CA . MET A 1 106 ? 43.592 21.246 14.254 1.00 18.66 106 MET A CA 1
ATOM 1542 C C . MET A 1 106 ? 44.548 21.411 13.068 1.00 21.22 106 MET A C 1
ATOM 1543 O O . MET A 1 106 ? 44.458 22.383 12.318 1.00 22.05 106 MET A O 1
AT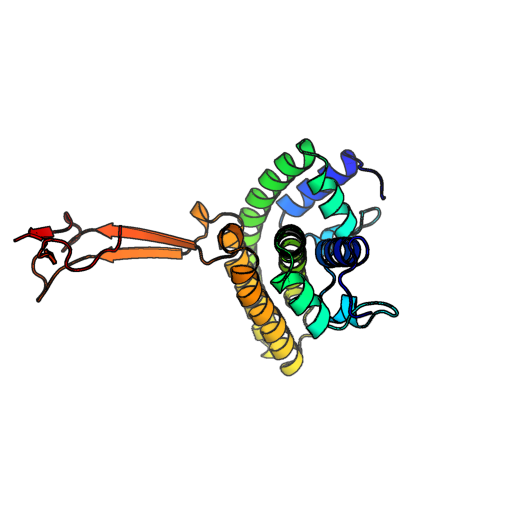OM 1557 N N . ASN A 1 107 ? 45.479 20.477 12.913 1.00 18.34 107 ASN A N 1
ATOM 1558 C CA . ASN A 1 107 ? 46.367 20.459 11.753 1.00 19.99 107 ASN A CA 1
ATOM 1559 C C . ASN A 1 107 ? 46.686 19.017 11.365 1.00 19.34 107 ASN A C 1
ATOM 1560 O O . ASN A 1 107 ? 47.685 18.442 11.804 1.00 20.28 107 ASN A O 1
ATOM 1571 N N . PRO A 1 108 ? 45.812 18.402 10.562 1.00 19.54 108 PRO A N 1
ATOM 1572 C CA . PRO A 1 108 ? 45.978 16.989 10.204 1.00 22.66 108 PRO A CA 1
ATOM 1573 C C . PRO A 1 108 ? 47.298 16.672 9.501 1.00 23.44 108 PRO A C 1
ATOM 1574 O O . PRO A 1 108 ? 47.888 15.619 9.758 1.00 24.53 108 PRO A O 1
ATOM 1585 N N . ARG A 1 109 ? 47.765 17.562 8.636 1.00 24.79 109 ARG A N 1
ATOM 1586 C CA . ARG A 1 109 ? 48.993 17.308 7.896 1.00 28.69 109 ARG A CA 1
ATOM 1587 C C . ARG A 1 109 ? 50.164 17.165 8.850 1.00 27.17 109 ARG A C 1
ATOM 1588 O O . ARG A 1 109 ? 51.037 16.318 8.662 1.00 29.95 109 ARG A O 1
ATOM 1609 N N . LYS A 1 110 ? 50.170 18.000 9.879 1.00 2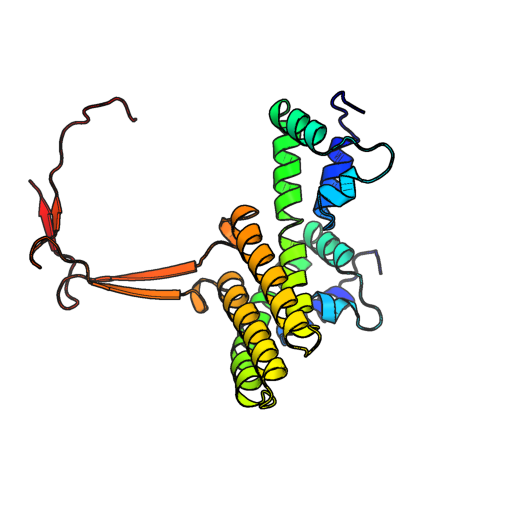1.57 110 LYS A N 1
ATOM 1610 C CA . LYS A 1 110 ? 51.293 18.110 10.785 1.00 21.25 110 LYS A CA 1
ATOM 1611 C C . LYS A 1 110 ? 51.179 17.118 11.937 1.00 24.18 110 LYS A C 1
ATOM 1612 O O . LYS A 1 110 ? 52.162 16.471 12.301 1.00 24.18 110 LYS A O 1
ATOM 1631 N N . TYR A 1 111 ? 49.979 16.998 12.505 1.00 18.25 111 TYR A N 1
ATOM 1632 C CA . TYR A 1 111 ? 49.811 16.280 13.765 1.00 17.91 111 TYR A CA 1
ATOM 1633 C C . TYR A 1 111 ? 48.987 14.998 13.683 1.00 16.38 111 TYR A C 1
ATOM 1634 O O . TYR A 1 111 ? 48.785 14.323 14.695 1.00 17.77 111 TYR A O 1
ATOM 1652 N N . GLY A 1 112 ? 48.525 14.628 12.492 1.00 17.37 112 GLY A N 1
ATOM 1653 C CA . GLY A 1 112 ? 47.871 13.349 12.314 1.00 16.91 112 GLY A CA 1
ATOM 1654 C C . GLY A 1 112 ? 48.843 12.189 12.528 1.00 15.86 112 GLY A C 1
ATOM 1655 O O . GLY A 1 112 ? 50.058 12.384 12.621 1.00 16.89 112 GLY A O 1
ATOM 1659 N N . ASP A 1 113 ? 48.300 10.983 12.605 1.00 17.14 113 ASP A N 1
ATOM 1660 C CA . ASP A 1 113 ? 49.106 9.780 12.760 1.00 15.82 113 ASP A CA 1
ATOM 1661 C C . ASP A 1 113 ? 49.973 9.578 11.529 1.00 17.05 113 ASP A C 1
ATOM 1662 O O . ASP A 1 113 ? 49.619 10.005 10.427 1.00 17.40 113 ASP A O 1
ATOM 1671 N N . LYS A 1 114 ? 51.105 8.915 11.724 1.00 16.27 114 LYS A N 1
ATOM 1672 C CA . LYS A 1 114 ? 52.077 8.690 10.668 1.00 14.90 114 LYS A CA 1
ATOM 1673 C C . LYS A 1 114 ? 52.357 7.209 10.604 1.00 18.77 114 LYS A C 1
ATOM 1674 O O . LYS A 1 114 ? 52.780 6.616 11.595 1.00 19.54 114 LYS A O 1
ATOM 1693 N N . VAL A 1 115 ? 52.120 6.605 9.442 1.00 15.37 115 VAL A N 1
ATOM 1694 C CA . VAL A 1 115 ? 52.340 5.180 9.259 1.00 15.57 115 VAL A CA 1
ATOM 1695 C C . VAL A 1 115 ? 53.051 4.977 7.926 1.00 17.66 115 VAL A C 1
ATOM 1696 O O . VAL A 1 115 ? 52.729 5.634 6.937 1.00 16.83 115 VAL A O 1
ATOM 1709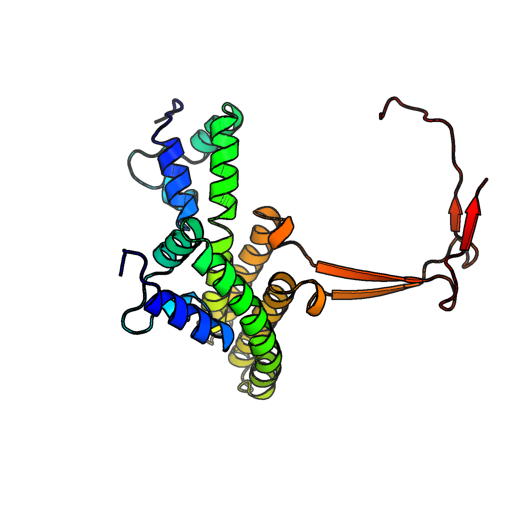 N N . THR A 1 116 ? 54.024 4.077 7.902 1.00 15.79 116 THR A N 1
ATOM 1710 C CA . THR A 1 116 ? 54.590 3.593 6.654 1.00 15.69 116 THR A CA 1
ATOM 1711 C C . THR A 1 116 ? 54.152 2.152 6.482 1.00 15.78 116 THR A C 1
ATOM 1712 O O . THR A 1 116 ? 54.452 1.313 7.324 1.00 17.15 116 THR A O 1
ATOM 1723 N N . ASN A 1 117 ? 53.411 1.879 5.411 1.00 14.94 117 ASN A N 1
ATOM 1724 C CA . ASN A 1 117 ? 52.926 0.543 5.100 1.00 15.29 117 ASN A CA 1
ATOM 1725 C C . ASN A 1 117 ? 53.740 -0.037 3.970 1.00 16.57 117 ASN A C 1
ATOM 1726 O O . ASN A 1 117 ? 53.710 0.492 2.866 1.00 16.81 117 ASN A O 1
ATOM 1737 N N . GLU A 1 118 ? 54.471 -1.113 4.250 1.00 15.51 118 GLU A N 1
ATOM 1738 C CA . GLU A 1 118 ? 55.147 -1.881 3.216 1.00 15.60 118 GLU A CA 1
ATOM 1739 C C . GLU A 1 118 ? 54.135 -2.909 2.706 1.00 16.19 118 GLU A C 1
ATOM 1740 O O . GLU A 1 118 ? 53.757 -3.833 3.429 1.00 17.11 118 GLU A O 1
ATOM 1752 N N . LEU A 1 119 ? 53.671 -2.735 1.473 1.00 15.87 119 LEU A N 1
ATOM 1753 C CA . LEU A 1 119 ? 52.632 -3.583 0.903 1.00 15.83 119 LEU A CA 1
ATOM 1754 C C . LEU A 1 119 ? 53.279 -4.652 0.053 1.00 19.45 119 LEU A C 1
ATOM 1755 O O . LEU A 1 119 ? 53.980 -4.342 -0.907 1.00 19.70 119 LEU A O 1
ATOM 1771 N N . VAL A 1 120 ? 53.050 -5.906 0.428 1.00 16.08 120 VAL A N 1
ATOM 1772 C CA . VAL A 1 120 ? 53.549 -7.052 -0.312 1.00 15.98 120 VAL A CA 1
ATOM 1773 C C . VAL A 1 120 ? 52.399 -8.020 -0.528 1.00 15.85 120 VAL A C 1
ATOM 1774 O O . VAL A 1 120 ? 51.313 -7.845 0.019 1.00 17.36 120 VAL A O 1
ATOM 1787 N N . GLY A 1 121 ? 52.641 -9.029 -1.355 1.00 17.99 121 GLY A N 1
ATOM 1788 C CA . GLY A 1 121 ? 51.650 -10.031 -1.667 1.00 17.15 121 GLY A CA 1
ATOM 1789 C C . GLY A 1 121 ? 51.868 -11.309 -0.893 1.00 18.42 121 GLY A C 1
ATOM 1790 O O . GLY A 1 121 ? 52.683 -11.367 0.032 1.00 20.68 121 GLY A O 1
ATOM 1794 N N . LYS A 1 122 ? 51.124 -12.342 -1.274 1.00 18.84 122 LYS A N 1
ATOM 1795 C CA . LYS A 1 122 ? 51.176 -13.627 -0.585 1.00 19.57 122 LYS A CA 1
ATOM 1796 C C . LYS A 1 122 ? 52.611 -14.113 -0.485 1.00 22.98 122 LYS A C 1
ATOM 1797 O O . LYS A 1 122 ? 53.347 -14.118 -1.475 1.00 22.82 122 LYS A O 1
ATOM 1816 N N . ASP A 1 123 ? 52.999 -14.506 0.723 1.00 22.69 123 ASP A N 1
ATOM 1817 C CA . ASP A 1 123 ? 54.320 -15.079 0.976 1.00 26.25 123 ASP A CA 1
ATOM 1818 C C . ASP A 1 123 ? 55.455 -14.104 0.663 1.00 26.26 123 ASP A C 1
ATOM 1819 O O . ASP A 1 123 ? 56.598 -14.514 0.487 1.00 30.86 123 ASP A O 1
ATOM 1828 N N . GLY A 1 124 ? 55.148 -12.813 0.608 1.00 23.46 124 GLY A N 1
ATOM 1829 C CA . GLY A 1 124 ? 56.165 -11.815 0.341 1.00 24.26 124 GLY A CA 1
ATOM 1830 C C . GLY A 1 124 ? 56.453 -11.638 -1.135 1.00 26.46 124 GLY A C 1
ATOM 1831 O O . GLY A 1 124 ? 57.349 -10.887 -1.518 1.00 29.40 124 GLY A O 1
ATOM 1835 N N . GLY A 1 125 ? 55.695 -12.333 -1.967 1.00 22.28 125 GLY A N 1
ATOM 1836 C CA . GLY A 1 125 ? 55.782 -12.163 -3.406 1.00 22.54 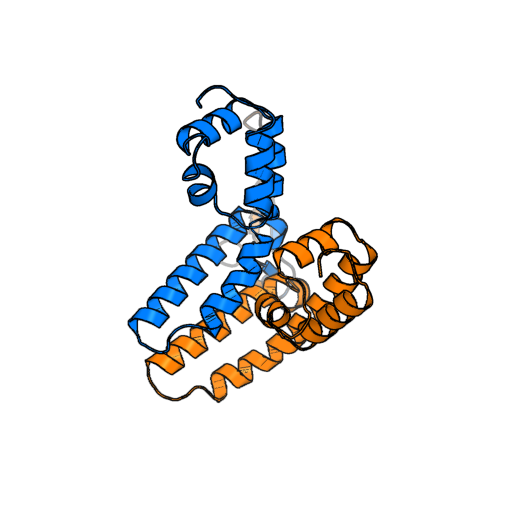125 GLY A CA 1
ATOM 1837 C C . GLY A 1 125 ? 55.019 -10.932 -3.850 1.00 20.04 125 GLY A C 1
ATOM 1838 O O . GLY A 1 125 ? 54.643 -10.090 -3.036 1.00 20.82 125 GLY A O 1
ATOM 1842 N N . ALA A 1 126 ? 54.793 -10.825 -5.150 1.00 21.38 126 ALA A N 1
ATOM 1843 C CA . ALA A 1 126 ? 54.012 -9.735 -5.696 1.00 19.85 126 ALA A CA 1
ATOM 1844 C C . ALA A 1 126 ? 52.553 -9.860 -5.250 1.00 18.32 126 ALA A C 1
ATOM 1845 O O . ALA A 1 126 ? 52.053 -10.963 -5.001 1.00 19.16 126 ALA A O 1
ATOM 1852 N N . ILE A 1 127 ? 51.879 -8.724 -5.147 1.00 17.82 127 ILE A N 1
ATOM 1853 C CA . ILE A 1 127 ? 50.457 -8.693 -4.842 1.00 18.45 127 ILE A CA 1
ATOM 1854 C C . ILE A 1 127 ? 49.703 -9.278 -6.028 1.00 20.46 127 I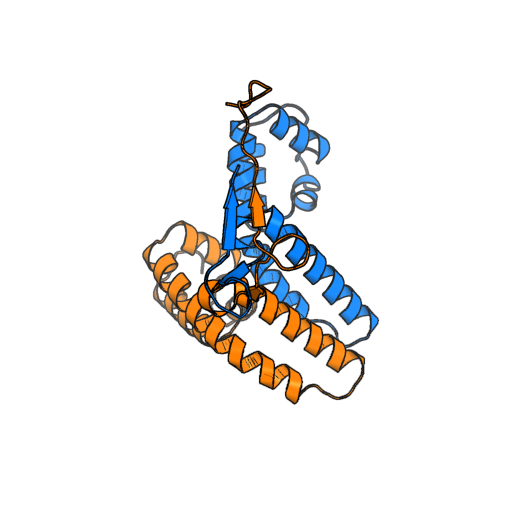LE A C 1
ATOM 1855 O O . ILE A 1 127 ? 49.836 -8.788 -7.149 1.00 20.37 127 ILE A O 1
ATOM 1871 N N . GLN A 1 128 ? 48.917 -10.321 -5.784 1.00 17.86 128 GLN A N 1
ATOM 1872 C CA . GLN A 1 128 ? 48.216 -11.025 -6.856 1.00 20.08 128 GLN A CA 1
ATOM 1873 C C . GLN A 1 128 ? 46.803 -10.497 -7.020 1.00 20.06 128 GLN A C 1
ATOM 1874 O O . GLN A 1 128 ? 46.022 -10.519 -6.076 1.00 19.62 128 GLN A O 1
ATOM 1888 N N . ILE A 1 129 ? 46.482 -10.022 -8.221 1.00 19.26 129 ILE A N 1
ATOM 1889 C CA . ILE A 1 129 ? 45.160 -9.498 -8.529 1.00 19.09 129 ILE A CA 1
ATOM 1890 C C . ILE A 1 129 ? 44.584 -10.224 -9.742 1.00 24.58 129 ILE A C 1
ATOM 1891 O O . ILE A 1 129 ? 45.298 -10.501 -10.695 1.00 25.47 129 ILE A O 1
ATOM 1907 N N . GLU A 1 130 ? 43.298 -10.550 -9.681 1.00 20.77 130 GLU A N 1
ATOM 1908 C CA . GLU A 1 130 ? 42.561 -11.049 -10.836 1.00 20.96 130 GLU A CA 1
ATOM 1909 C C . GLU A 1 130 ? 41.443 -10.063 -11.119 1.00 22.63 130 GLU A C 1
ATOM 1910 O O . GLU A 1 130 ? 40.749 -9.650 -10.199 1.00 22.46 130 GLU A O 1
ATOM 1922 N N . THR A 1 131 ? 41.246 -9.684 -12.378 1.00 27.26 131 THR A N 1
ATOM 1923 C CA . THR A 1 131 ? 40.141 -8.787 -12.706 1.00 27.69 131 THR A CA 1
ATOM 1924 C C . THR A 1 131 ? 39.168 -9.408 -13.699 1.00 32.62 131 THR A C 1
ATOM 1925 O O . THR A 1 131 ? 39.547 -10.234 -14.526 1.00 32.19 131 THR A O 1
ATOM 1936 N N . SER A 1 132 ? 37.903 -9.015 -13.614 1.00 28.52 132 SER A N 1
ATOM 1937 C CA . SER A 1 132 ? 36.926 -9.472 -14.596 1.00 31.21 132 SER A CA 1
ATOM 1938 C C . SER A 1 132 ? 36.780 -8.444 -15.718 1.00 66.68 132 SER A C 1
ATOM 1939 O O . SER A 1 132 ? 35.679 -8.102 -16.152 1.00 72.71 132 SER A O 1
ATOM 1947 N N . PRO B 1 10 ? 63.573 39.461 25.810 1.00 60.35 10 PRO B N 1
ATOM 1948 C CA . PRO B 1 10 ? 63.700 40.043 24.469 1.00 41.43 10 PRO B CA 1
ATOM 1949 C C . PRO B 1 10 ? 62.384 40.024 23.706 1.00 51.75 10 PRO B C 1
ATOM 1950 O O . PRO B 1 10 ? 61.626 39.058 23.811 1.00 50.55 10 PRO B O 1
ATOM 1961 N N . SER B 1 11 ? 62.125 41.078 22.940 1.00 47.09 11 SER B N 1
ATOM 1962 C CA . SER B 1 11 ? 60.982 41.101 22.041 1.00 44.85 11 SER B CA 1
ATOM 1963 C C . SER B 1 11 ? 61.458 41.143 20.591 1.00 42.66 11 SER B C 1
ATOM 1964 O O . SER B 1 11 ? 60.961 40.398 19.758 1.00 43.03 11 SER B O 1
ATOM 1972 N N . ASP B 1 12 ? 62.433 41.998 20.297 1.00 42.70 12 ASP B N 1
ATOM 1973 C CA . ASP B 1 12 ? 62.996 42.075 18.950 1.00 41.55 12 ASP B CA 1
ATOM 1974 C C . ASP B 1 12 ? 63.743 40.790 18.611 1.00 37.47 12 ASP B C 1
ATOM 1975 O O . ASP B 1 12 ? 64.392 40.199 19.470 1.00 41.81 12 ASP B O 1
ATOM 1984 N N . TYR B 1 13 ? 63.646 40.370 17.353 1.00 35.77 13 TYR B N 1
ATOM 1985 C CA . TYR B 1 13 ? 64.396 39.218 16.860 1.00 31.90 13 TYR B CA 1
ATOM 1986 C C . TYR B 1 13 ? 65.888 39.398 17.122 1.00 32.28 13 TYR B C 1
ATOM 1987 O O . TYR B 1 13 ? 66.485 40.414 16.748 1.00 36.90 13 TYR B O 1
ATOM 2005 N N . MET B 1 14 ? 66.481 38.395 17.764 1.00 33.80 14 MET B N 1
ATOM 2006 C CA . MET B 1 14 ? 67.891 38.412 18.104 1.00 33.36 14 MET B CA 1
ATOM 2007 C C . MET B 1 14 ? 68.508 37.091 17.684 1.00 32.93 14 MET B C 1
ATOM 2008 O O . MET B 1 14 ? 68.364 36.092 18.380 1.00 30.87 14 MET B O 1
ATOM 2022 N N . PRO B 1 15 ? 69.193 37.082 16.533 1.00 31.30 15 PRO B N 1
ATOM 2023 C CA . PRO B 1 15 ? 69.761 35.854 15.967 1.00 32.50 15 PRO B CA 1
ATOM 2024 C C . PRO B 1 15 ? 70.624 35.047 16.938 1.00 30.84 15 PRO B C 1
ATOM 2025 O O . PRO B 1 15 ? 70.528 33.830 16.912 1.00 29.60 15 PRO B O 1
ATOM 2036 N N . GLU B 1 16 ? 71.454 35.684 17.757 1.00 34.52 16 GLU B N 1
ATOM 2037 C CA . GLU B 1 16 ? 72.284 34.923 18.690 1.00 30.92 16 GLU B CA 1
ATOM 2038 C C . GLU B 1 16 ? 71.422 34.123 19.660 1.00 29.78 16 GLU B C 1
ATOM 2039 O O . GLU B 1 16 ? 71.765 32.996 20.023 1.00 31.72 16 GLU B O 1
ATOM 2051 N N . VAL B 1 17 ? 70.310 34.712 20.090 1.00 30.18 17 VAL B N 1
ATOM 2052 C CA . VAL B 1 17 ? 69.387 34.030 20.999 1.00 29.16 17 VAL B CA 1
ATOM 2053 C C . VAL B 1 17 ? 68.653 32.901 20.280 1.00 30.43 17 VAL B C 1
ATOM 2054 O O . VAL B 1 17 ? 68.519 31.793 20.806 1.00 27.47 17 VAL B O 1
ATOM 2067 N N . ALA B 1 18 ? 68.176 33.182 19.072 1.00 27.68 18 ALA B N 1
ATOM 2068 C CA . ALA B 1 18 ? 67.556 32.161 18.240 1.00 27.17 18 ALA B CA 1
ATOM 2069 C C . ALA B 1 18 ? 68.496 30.975 18.025 1.00 26.55 18 ALA B C 1
ATOM 2070 O O . ALA B 1 18 ? 68.060 29.825 18.029 1.00 25.41 18 ALA B O 1
ATOM 2077 N N . ASP B 1 19 ? 69.786 31.260 17.849 1.00 27.79 19 ASP B N 1
ATOM 2078 C CA . ASP B 1 19 ? 70.769 30.217 17.595 1.00 26.59 19 ASP B CA 1
ATOM 2079 C C . ASP B 1 19 ? 70.914 29.349 18.834 1.00 27.20 19 ASP B C 1
ATOM 2080 O O . ASP B 1 19 ? 70.957 28.126 18.737 1.00 29.09 19 ASP B O 1
ATOM 2089 N N . ASP B 1 20 ? 70.982 29.986 20.001 1.00 27.26 20 ASP B N 1
ATOM 2090 C CA . ASP B 1 20 ? 71.029 29.246 21.256 1.00 27.22 20 ASP B CA 1
ATOM 2091 C C . ASP B 1 20 ? 69.785 28.376 21.442 1.00 26.99 20 ASP B C 1
ATOM 2092 O O . ASP B 1 20 ? 69.879 27.248 21.911 1.00 26.62 20 ASP B O 1
ATOM 2101 N N . ILE B 1 21 ? 68.617 28.899 21.081 1.00 26.24 21 ILE B N 1
ATOM 2102 C CA . ILE B 1 21 ? 67.383 28.120 21.168 1.00 24.97 21 ILE B CA 1
ATOM 2103 C C . ILE B 1 21 ? 67.494 26.869 20.299 1.00 24.25 21 ILE B C 1
ATOM 2104 O O . ILE B 1 21 ? 67.154 25.772 20.732 1.00 23.97 21 ILE B O 1
ATOM 2120 N N . CYS B 1 22 ? 68.002 27.027 19.084 1.00 24.23 22 CYS B N 1
ATOM 2121 C CA . CYS B 1 22 ? 68.162 25.887 18.192 1.00 24.19 22 CYS B CA 1
ATOM 2122 C C . CYS B 1 22 ? 69.119 24.859 18.784 1.00 24.66 22 CYS B C 1
ATOM 2123 O O . CYS B 1 22 ? 68.878 23.658 18.677 1.00 23.77 22 CYS B O 1
ATOM 2131 N N . SER B 1 23 ? 70.199 25.325 19.412 1.00 25.21 23 SER B N 1
ATOM 2132 C CA . SER B 1 23 ? 71.188 24.408 19.985 1.00 24.74 23 SER B CA 1
ATOM 2133 C C . SER B 1 23 ? 70.607 23.605 21.145 1.00 25.10 23 SER B C 1
ATOM 2134 O O . SER B 1 23 ? 70.832 22.399 21.252 1.00 25.97 23 SER B O 1
ATOM 2142 N N . LEU B 1 24 ? 69.846 24.274 22.006 1.00 26.24 24 LEU B N 1
ATOM 2143 C CA . LEU B 1 24 ? 69.222 23.611 23.148 1.00 25.06 24 LEU B CA 1
ATOM 2144 C C . LEU B 1 24 ? 68.143 22.623 22.707 1.00 24.64 24 LEU B C 1
ATOM 2145 O O . LEU B 1 24 ? 68.065 21.509 23.221 1.00 24.10 24 LEU B O 1
ATOM 2161 N N . LEU B 1 25 ? 67.307 23.020 21.752 1.00 23.86 25 LEU B N 1
ATOM 2162 C CA . LEU B 1 25 ? 66.303 22.111 21.204 1.00 23.16 25 LEU B CA 1
ATOM 2163 C C . LEU B 1 25 ? 66.968 20.889 20.572 1.00 23.54 25 LEU B C 1
ATOM 2164 O O . LEU B 1 25 ? 66.511 19.768 20.746 1.00 23.81 25 LEU B O 1
ATOM 2180 N N . SER B 1 26 ? 68.047 21.114 19.832 1.00 23.79 26 SER B N 1
ATOM 2181 C CA . SER B 1 26 ? 68.753 20.021 19.176 1.00 25.46 26 SER B CA 1
ATOM 2182 C C . SER B 1 26 ? 69.181 18.952 20.169 1.00 27.54 26 SER B C 1
ATOM 2183 O O . SER B 1 26 ? 69.228 17.772 19.830 1.00 26.42 26 SER B O 1
ATOM 2191 N N . SER B 1 27 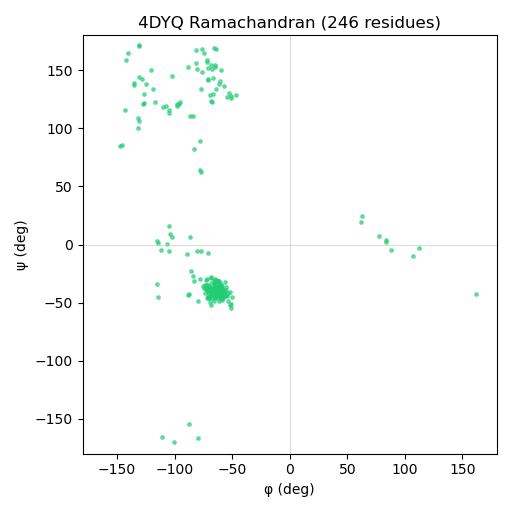? 69.489 19.369 21.394 1.00 25.41 27 SER B N 1
ATOM 2192 C CA . SER B 1 27 ? 69.946 18.451 22.426 1.00 25.47 27 SER B CA 1
ATOM 2193 C C . SER B 1 27 ? 68.799 17.708 23.098 1.00 27.36 27 SER B C 1
ATOM 2194 O O . SER B 1 27 ? 69.026 16.830 23.927 1.00 29.76 27 SER B O 1
ATOM 2202 N N . GLY B 1 28 ? 67.570 18.075 22.751 1.00 24.99 28 GLY B N 1
ATOM 2203 C CA . GLY B 1 28 ? 66.399 17.353 23.213 1.00 25.97 28 GLY B CA 1
ATOM 2204 C C . GLY B 1 28 ? 65.524 18.134 24.178 1.00 23.12 28 GLY B C 1
ATOM 2205 O O . GLY B 1 28 ? 64.470 17.653 24.599 1.00 26.54 28 GLY B O 1
ATOM 2209 N N . GLU B 1 29 ? 65.952 19.338 24.540 1.00 24.16 29 GLU B N 1
ATOM 2210 C CA . GLU B 1 29 ? 65.183 20.161 25.469 1.00 24.93 29 GLU B CA 1
ATOM 2211 C C . GLU B 1 29 ? 63.916 20.688 24.799 1.00 24.30 29 GLU B C 1
ATOM 2212 O O . GLU B 1 29 ? 63.935 21.065 23.630 1.00 29.83 29 GLU B O 1
ATOM 2224 N N . SER B 1 30 ? 62.819 20.727 25.551 1.00 23.54 30 SER B N 1
ATOM 2225 C CA . SER B 1 30 ? 61.553 21.191 25.008 1.00 22.79 30 SER B CA 1
ATOM 2226 C C . SER B 1 30 ? 61.501 22.710 25.008 1.00 23.03 30 SER B C 1
ATOM 2227 O O . SER B 1 30 ? 62.184 23.372 25.798 1.00 23.63 30 SER B O 1
ATOM 2235 N N . LEU B 1 31 ? 60.680 23.277 24.135 1.00 22.77 31 LEU B N 1
ATOM 2236 C CA . LEU B 1 31 ? 60.695 24.726 23.951 1.00 22.97 31 LEU B CA 1
ATOM 2237 C C . LEU B 1 31 ? 60.321 25.481 25.219 1.00 23.62 31 LEU B C 1
ATOM 2238 O O . LEU B 1 31 ? 60.947 26.485 25.544 1.00 24.19 31 LEU B O 1
ATOM 2254 N N . LEU B 1 32 ? 59.309 25.015 25.938 1.00 23.64 32 LEU B N 1
ATOM 2255 C CA . LEU B 1 32 ? 58.851 25.769 27.101 1.00 24.34 32 LEU B CA 1
ATOM 2256 C C . LEU B 1 32 ? 59.932 25.779 28.166 1.00 25.44 32 LEU B C 1
ATOM 2257 O O . LEU B 1 32 ? 60.111 26.774 28.874 1.00 26.03 32 LEU B O 1
ATOM 2273 N N . LYS B 1 33 ? 60.670 24.683 28.270 1.00 24.88 33 LYS B N 1
ATOM 2274 C CA . LYS B 1 33 ? 61.763 24.608 29.230 1.00 26.47 33 LYS B CA 1
ATOM 2275 C C . LYS B 1 33 ? 62.892 25.549 28.810 1.00 25.88 33 LYS B C 1
ATOM 2276 O O . LYS B 1 33 ? 63.466 26.255 29.645 1.00 26.74 33 LYS B O 1
ATOM 2295 N N . VAL B 1 34 ? 63.197 25.580 27.514 1.00 25.26 34 VAL B N 1
ATOM 2296 C CA . VAL B 1 34 ? 64.229 26.483 26.997 1.00 25.57 34 VAL B CA 1
ATOM 2297 C C . VAL B 1 34 ? 63.888 27.922 27.330 1.00 26.77 34 VAL B C 1
ATOM 2298 O O . VAL B 1 34 ? 64.757 28.696 27.747 1.00 27.02 34 VAL B O 1
ATOM 2311 N N . CYS B 1 35 ? 62.621 28.280 27.147 1.00 27.12 35 CYS B N 1
ATOM 2312 C CA . CYS B 1 35 ? 62.182 29.658 27.319 1.00 28.10 35 CYS B CA 1
ATOM 2313 C C . CYS B 1 35 ? 62.184 30.108 28.785 1.00 33.63 35 CYS B C 1
ATOM 2314 O O . CYS B 1 35 ? 61.988 31.293 29.067 1.00 35.19 35 CYS B O 1
ATOM 2322 N N . LYS B 1 36 ? 62.428 29.180 29.711 1.00 30.37 36 LYS B N 1
ATOM 2323 C CA . LYS B 1 36 ? 62.579 29.541 31.132 1.00 36.62 36 LYS B CA 1
ATOM 2324 C C . LYS B 1 36 ? 64.024 29.874 31.523 1.00 43.43 36 LYS B C 1
ATOM 2325 O O . LYS B 1 36 ? 64.287 30.332 32.640 1.00 39.89 36 LYS B O 1
ATOM 2344 N N . ARG B 1 37 ? 64.962 29.641 30.614 1.00 32.02 37 ARG B N 1
ATOM 2345 C CA . ARG B 1 37 ? 66.373 29.903 30.889 1.00 29.97 37 ARG B CA 1
ATOM 2346 C C . ARG B 1 37 ? 66.657 31.398 30.921 1.00 37.94 37 ARG B C 1
ATOM 2347 O O . ARG B 1 37 ? 65.914 32.179 30.330 1.00 34.50 37 ARG B O 1
ATOM 2368 N N . PRO B 1 38 ? 67.741 31.799 31.610 1.00 36.19 38 PRO B N 1
ATOM 2369 C CA . PRO B 1 38 ? 68.093 33.222 31.690 1.00 37.94 38 PRO B CA 1
ATOM 2370 C C . PRO B 1 38 ? 68.152 33.893 30.318 1.00 33.92 38 PRO B C 1
ATOM 2371 O O . PRO B 1 38 ? 68.852 33.410 29.427 1.00 37.72 38 PRO B O 1
ATOM 2382 N N . GLY B 1 39 ? 67.407 34.983 30.158 1.00 35.47 39 GLY B N 1
ATOM 2383 C CA . GLY B 1 39 ? 67.536 35.849 28.999 1.00 38.20 39 GLY B CA 1
ATOM 2384 C C . GLY B 1 39 ? 66.760 35.395 27.774 1.00 33.70 39 GLY B C 1
ATOM 2385 O O . GLY B 1 39 ? 66.829 36.031 26.722 1.00 40.05 39 GLY B O 1
ATOM 2389 N N . MET B 1 40 ? 66.025 34.296 27.895 1.00 30.81 40 MET B N 1
ATOM 2390 C CA . MET B 1 40 ? 65.261 33.793 26.762 1.00 29.76 40 MET B CA 1
ATOM 2391 C C . MET B 1 40 ? 63.945 34.536 26.570 1.00 35.06 40 MET B C 1
ATOM 2392 O O . MET B 1 40 ? 63.344 35.020 27.531 1.00 34.72 40 MET B O 1
ATOM 2406 N N . PRO B 1 41 ? 63.475 34.601 25.316 1.00 32.06 41 PRO B N 1
ATOM 2407 C CA . PRO B 1 41 ? 62.134 35.115 25.037 1.00 31.14 41 PRO B CA 1
ATOM 2408 C C . PRO B 1 41 ? 61.070 34.119 25.487 1.00 33.79 41 PRO B C 1
ATOM 2409 O O . PRO B 1 41 ? 61.365 32.927 25.629 1.00 30.58 41 PRO B O 1
ATOM 2420 N N . ASP B 1 42 ? 59.847 34.590 25.708 1.00 33.93 42 ASP B N 1
ATOM 2421 C CA . ASP B 1 42 ? 58.753 33.681 26.022 1.00 30.05 42 ASP B CA 1
ATOM 2422 C C . ASP B 1 42 ? 58.337 32.957 24.743 1.00 31.18 42 ASP B C 1
ATOM 2423 O O . ASP B 1 42 ? 58.716 33.361 23.643 1.00 32.22 42 ASP B O 1
ATOM 2432 N N . LYS B 1 43 ? 57.572 31.880 24.881 1.00 29.77 43 LYS B N 1
ATOM 2433 C CA . LYS B 1 43 ? 57.269 31.030 23.741 1.00 30.01 43 LYS B CA 1
ATOM 2434 C C . LYS B 1 43 ? 56.503 31.793 22.667 1.00 33.17 43 LYS B C 1
ATOM 2435 O O . LYS B 1 43 ? 56.736 31.590 21.480 1.00 31.13 43 LYS B O 1
ATOM 2454 N N . SER B 1 44 ? 55.589 32.666 23.077 1.00 32.29 44 SER B N 1
ATOM 2455 C CA . SER B 1 44 ? 54.812 33.440 22.115 1.00 37.17 44 SER B CA 1
ATOM 2456 C C . SER B 1 44 ? 55.747 34.224 21.208 1.00 32.44 44 SER B C 1
ATOM 2457 O O . SER B 1 44 ? 55.548 34.297 19.999 1.00 34.32 44 SER B O 1
ATOM 2465 N N . THR B 1 45 ? 56.781 34.797 21.806 1.00 30.77 45 THR B N 1
ATOM 2466 C CA . THR B 1 45 ? 57.749 35.591 21.071 1.00 30.58 45 THR B CA 1
ATOM 2467 C C . THR B 1 45 ? 58.553 34.709 20.117 1.00 27.03 45 THR B C 1
ATOM 2468 O O . THR B 1 45 ? 58.836 35.107 18.990 1.00 30.23 45 THR B O 1
ATOM 2479 N N . VAL B 1 46 ? 58.917 33.515 20.565 1.00 28.30 46 VAL B N 1
ATOM 2480 C CA . VAL B 1 46 ? 59.633 32.589 19.699 1.00 25.40 46 VAL B CA 1
ATOM 2481 C C . VAL B 1 46 ? 58.801 32.284 18.461 1.00 27.82 46 VAL B C 1
ATOM 2482 O O . VAL B 1 46 ? 59.307 32.323 17.343 1.00 26.62 46 VAL B O 1
ATOM 2495 N N . PHE B 1 47 ? 57.518 32.003 18.651 1.00 28.90 47 PHE B N 1
ATOM 2496 C CA . PHE B 1 47 ? 56.667 31.678 17.516 1.00 25.59 47 PHE B CA 1
ATOM 2497 C C . PHE B 1 47 ? 56.505 32.880 16.592 1.00 27.43 47 PHE B C 1
ATOM 2498 O O . PHE B 1 47 ? 56.381 32.715 15.378 1.00 33.22 47 PHE B O 1
ATOM 2515 N N . ARG B 1 48 ? 56.540 34.085 17.153 1.00 28.17 48 ARG B N 1
ATOM 2516 C CA . ARG B 1 48 ? 56.469 35.288 16.334 1.00 33.69 48 ARG B CA 1
ATOM 2517 C C . ARG B 1 48 ? 57.741 35.433 15.501 1.00 31.74 48 ARG B C 1
ATOM 2518 O O . ARG B 1 48 ? 57.682 35.767 14.316 1.00 37.32 48 ARG B O 1
ATOM 2539 N N . TRP B 1 49 ? 58.891 35.175 16.120 1.00 30.84 49 TRP B N 1
ATOM 2540 C CA . TRP B 1 49 ? 60.167 35.228 15.413 1.00 30.63 49 TRP B CA 1
ATOM 2541 C C . TRP B 1 49 ? 60.153 34.247 14.244 1.00 30.38 49 TRP B C 1
ATOM 2542 O O . TRP B 1 49 ? 60.561 34.578 13.134 1.00 32.14 49 TRP B O 1
ATOM 2563 N N . LEU B 1 50 ? 59.710 33.026 14.523 1.00 30.92 50 LEU B N 1
ATOM 2564 C CA . LEU B 1 50 ? 59.586 31.979 13.515 1.00 32.25 50 LEU B CA 1
ATOM 2565 C C . LEU B 1 50 ? 58.750 32.480 12.340 1.00 35.56 50 LEU B C 1
ATOM 2566 O O . LEU B 1 50 ? 59.142 32.347 11.188 1.00 39.16 50 LEU B O 1
ATOM 2582 N N . ALA B 1 51 ? 57.598 33.067 12.649 1.00 34.81 51 ALA B N 1
ATOM 2583 C CA . ALA B 1 51 ? 56.650 33.494 11.625 1.00 37.53 51 ALA B CA 1
ATOM 2584 C C . ALA B 1 51 ? 57.266 34.497 10.655 1.00 43.00 51 ALA B C 1
ATOM 2585 O O . ALA B 1 51 ? 56.965 34.481 9.463 1.00 52.79 51 ALA B O 1
ATOM 2592 N N . LYS B 1 52 ? 58.138 35.360 11.163 1.00 36.21 52 LYS B N 1
ATOM 2593 C CA . LYS B 1 52 ? 58.636 36.480 10.368 1.00 37.07 52 LYS B CA 1
ATOM 2594 C C . LYS B 1 52 ? 60.071 36.332 9.854 1.00 48.25 52 LYS B C 1
ATOM 2595 O O . LYS B 1 52 ? 60.538 37.173 9.087 1.00 52.16 52 LYS B O 1
ATOM 2614 N N . HIS B 1 53 ? 60.767 35.272 10.257 1.00 35.83 53 HIS B N 1
ATOM 2615 C CA . HIS B 1 53 ? 62.173 35.113 9.883 1.00 34.60 53 HIS B CA 1
ATOM 2616 C C . HIS B 1 53 ? 62.481 33.730 9.333 1.00 45.79 53 HIS B C 1
ATOM 2617 O O . HIS B 1 53 ? 62.554 32.756 10.078 1.00 36.83 53 HIS B O 1
ATOM 2630 N N . GLU B 1 54 ? 62.686 33.656 8.022 1.00 40.83 54 GLU B N 1
ATOM 2631 C CA . GLU B 1 54 ? 62.863 32.376 7.352 1.00 53.95 54 GLU B CA 1
ATOM 2632 C C . GLU B 1 54 ? 64.182 31.721 7.744 1.00 38.89 54 GLU B C 1
ATOM 2633 O O . GLU B 1 54 ? 64.268 30.496 7.810 1.00 41.79 54 GLU B O 1
ATOM 2645 N N . ASP B 1 55 ? 65.206 32.534 7.994 1.00 38.53 55 ASP B N 1
ATOM 2646 C CA . ASP B 1 55 ? 66.485 32.017 8.466 1.00 35.68 55 ASP B CA 1
ATOM 2647 C C . ASP B 1 55 ? 66.287 31.215 9.755 1.00 37.21 55 ASP B C 1
ATOM 2648 O O . ASP B 1 55 ? 66.845 30.130 9.915 1.00 36.61 55 ASP B O 1
ATOM 2657 N N . PHE B 1 56 ? 65.480 31.745 10.667 1.00 30.19 56 PHE B N 1
ATOM 2658 C CA . PHE B 1 56 ? 65.200 31.059 11.927 1.00 28.77 56 PHE B CA 1
ATOM 2659 C C . PHE B 1 56 ? 64.349 29.812 11.676 1.00 30.59 56 PHE B C 1
ATOM 2660 O O . PHE B 1 56 ? 64.614 28.750 12.234 1.00 29.19 56 PHE B O 1
ATOM 2677 N N . ARG B 1 57 ? 63.320 29.927 10.842 1.00 29.16 57 ARG B N 1
ATOM 2678 C CA . ARG B 1 57 ? 62.468 28.775 10.544 1.00 30.36 57 ARG B CA 1
ATOM 2679 C C . ARG B 1 57 ? 63.279 27.600 10.014 1.00 28.07 57 ARG B C 1
ATOM 2680 O O . ARG B 1 57 ? 63.058 26.454 10.406 1.00 32.75 57 ARG B O 1
ATOM 2701 N N . ASP B 1 58 ? 64.206 27.881 9.106 1.00 32.30 58 ASP B N 1
ATOM 2702 C CA . ASP B 1 58 ? 65.030 26.831 8.523 1.00 32.61 58 ASP B CA 1
ATOM 2703 C C . ASP B 1 58 ? 65.911 26.168 9.571 1.00 31.58 58 ASP B C 1
ATOM 2704 O O . ASP B 1 58 ? 66.048 24.947 9.592 1.00 34.12 58 ASP B O 1
ATOM 2713 N N . LYS B 1 59 ? 66.528 26.968 10.431 1.00 30.63 59 LYS B N 1
ATOM 2714 C CA . LYS B 1 59 ? 67.425 26.412 11.433 1.00 25.67 59 LYS B CA 1
ATOM 2715 C C . LYS B 1 59 ? 66.619 25.679 12.507 1.00 25.34 59 LYS B C 1
ATOM 2716 O O . LYS B 1 59 ? 67.096 24.711 13.101 1.00 27.10 59 LYS B O 1
ATOM 2735 N N . TYR B 1 60 ? 65.393 26.138 12.739 1.00 25.66 60 TYR B N 1
ATOM 2736 C CA . TYR B 1 60 ? 64.518 25.544 13.744 1.00 25.25 60 TYR B CA 1
ATOM 2737 C C . TYR B 1 60 ? 64.043 24.184 13.248 1.00 25.95 60 TYR B C 1
ATOM 2738 O O . TYR B 1 60 ? 63.882 23.249 14.026 1.00 24.24 60 TYR B O 1
ATOM 2756 N N . ALA B 1 61 ? 63.832 24.065 11.943 1.00 29.76 61 ALA B N 1
ATOM 2757 C CA . ALA B 1 61 ? 63.418 22.791 11.367 1.00 28.53 61 ALA B CA 1
ATOM 2758 C C . ALA B 1 61 ? 64.554 21.786 11.503 1.00 28.33 61 ALA B C 1
ATOM 2759 O O . ALA B 1 61 ? 64.325 20.624 11.836 1.00 29.60 61 ALA B O 1
ATOM 2766 N N . LYS B 1 62 ? 65.783 22.237 11.268 1.00 30.94 62 LYS B N 1
ATOM 2767 C CA . LYS B 1 62 ? 66.938 21.372 11.461 1.00 26.94 62 LYS B CA 1
ATOM 2768 C C . LYS B 1 62 ? 67.040 20.960 12.928 1.00 31.54 62 LYS B C 1
ATOM 2769 O O . LYS B 1 62 ? 67.302 19.800 13.244 1.00 30.05 62 LYS B O 1
ATOM 2788 N N . ALA B 1 63 ? 66.810 21.914 13.823 1.00 28.36 63 ALA B N 1
ATOM 2789 C CA . ALA B 1 63 ? 66.894 21.647 15.253 1.00 24.25 63 ALA B CA 1
ATOM 2790 C C . ALA B 1 63 ? 65.833 20.656 15.699 1.00 23.80 63 ALA B C 1
ATOM 2791 O O . ALA B 1 63 ? 66.030 19.928 16.662 1.00 23.43 63 ALA B O 1
ATOM 2798 N N . THR B 1 64 ? 64.702 20.642 15.008 1.00 24.78 64 THR B N 1
ATOM 2799 C CA . THR B 1 64 ? 63.601 19.768 15.374 1.00 26.14 64 THR B CA 1
ATOM 2800 C C . THR B 1 64 ? 63.944 18.322 15.012 1.00 25.15 64 THR B C 1
ATOM 2801 O O . THR B 1 64 ? 63.625 17.391 15.750 1.00 23.69 64 THR B O 1
ATOM 2812 N N . GLU B 1 65 ? 64.608 18.136 13.877 1.00 27.83 65 GLU B N 1
ATOM 2813 C CA . GLU B 1 65 ? 65.096 16.817 13.486 1.00 29.28 65 GLU B CA 1
ATOM 2814 C C . GLU B 1 65 ? 66.086 16.295 14.522 1.00 23.73 65 GLU B C 1
ATOM 2815 O O . GLU B 1 65 ? 66.029 15.130 14.915 1.00 25.15 65 GLU B O 1
ATOM 2827 N N . ALA B 1 66 ? 66.984 17.165 14.975 1.00 24.29 66 ALA B N 1
ATOM 2828 C CA . ALA B 1 66 ? 67.995 16.772 15.949 1.00 23.39 66 ALA B CA 1
ATOM 2829 C C . ALA B 1 66 ? 67.362 16.511 17.305 1.00 23.90 66 ALA B C 1
ATOM 2830 O O . ALA B 1 66 ? 67.727 15.571 17.998 1.00 24.69 66 ALA B O 1
ATOM 2837 N N . ARG B 1 67 ? 66.403 17.351 17.668 1.00 21.42 67 ARG B N 1
ATOM 2838 C CA . ARG B 1 67 ? 65.644 17.176 18.895 1.00 21.64 67 ARG B CA 1
ATOM 2839 C C . ARG B 1 67 ? 65.026 15.789 18.937 1.00 21.38 67 ARG B C 1
ATOM 2840 O O . ARG B 1 67 ? 65.073 15.108 19.959 1.00 21.40 67 ARG B O 1
ATOM 2861 N N . ALA B 1 68 ? 64.444 15.362 17.822 1.00 19.18 68 ALA B N 1
ATOM 2862 C CA . ALA B 1 68 ? 63.814 14.055 17.765 1.00 18.24 68 ALA B CA 1
ATOM 2863 C C . ALA B 1 68 ? 64.839 12.944 17.977 1.00 19.03 68 ALA B C 1
ATOM 2864 O O . ALA B 1 68 ? 64.581 11.993 18.701 1.00 20.27 68 ALA B O 1
ATOM 2871 N N . ASP B 1 69 ? 65.998 13.043 17.336 1.00 20.31 69 ASP B N 1
ATOM 2872 C CA . ASP B 1 69 ? 67.011 12.009 17.517 1.00 21.93 69 ASP B CA 1
ATOM 2873 C C . ASP B 1 69 ? 67.494 11.963 18.970 1.00 23.39 69 ASP B C 1
ATOM 2874 O O . ASP B 1 69 ? 67.789 10.887 19.502 1.00 23.78 69 ASP B O 1
ATOM 2883 N N . SER B 1 70 ? 67.564 13.122 19.614 1.00 22.14 70 SER B N 1
ATOM 2884 C CA . SER B 1 70 ? 67.975 13.192 21.012 1.00 22.23 70 SER B CA 1
ATOM 2885 C C . SER B 1 70 ? 66.933 12.534 21.916 1.00 22.90 70 SER B C 1
ATOM 2886 O O . SER B 1 70 ? 67.271 11.754 22.809 1.00 25.43 70 SER B O 1
ATOM 2894 N N . ILE B 1 71 ? 65.663 12.854 21.687 1.00 20.95 71 ILE B N 1
ATOM 2895 C CA . ILE B 1 71 ? 64.570 12.292 22.479 1.00 20.90 71 ILE B CA 1
ATOM 2896 C C . ILE B 1 71 ? 64.488 10.775 22.315 1.00 24.83 71 ILE B C 1
ATOM 2897 O O . ILE B 1 71 ? 64.127 10.067 23.251 1.00 26.17 71 ILE B O 1
ATOM 2913 N N . PHE B 1 72 ? 64.806 10.276 21.125 1.00 21.39 72 PHE B N 1
ATOM 2914 C CA . PHE B 1 72 ? 64.734 8.841 20.868 1.00 21.44 72 PHE B CA 1
ATOM 2915 C C . PHE B 1 72 ? 65.654 8.095 21.817 1.00 23.47 72 PHE B C 1
ATOM 2916 O O . PHE B 1 72 ? 65.318 7.011 22.293 1.00 26.55 72 PHE B O 1
ATOM 2933 N N . GLU B 1 73 ? 66.810 8.674 22.111 1.00 24.08 73 GLU B N 1
ATOM 2934 C CA . GLU B 1 73 ? 67.712 8.061 23.076 1.00 29.89 73 GLU B CA 1
ATOM 2935 C C . GLU B 1 73 ? 67.184 8.258 24.496 1.00 30.90 73 GLU B C 1
ATOM 2936 O O . GLU B 1 73 ? 67.270 7.356 25.327 1.00 26.76 73 GLU B O 1
ATOM 2948 N N . GLU B 1 74 ? 66.598 9.422 24.754 1.00 26.95 74 GLU B N 1
ATOM 2949 C CA . GLU B 1 74 ? 66.106 9.768 26.089 1.00 27.13 74 GLU B CA 1
ATOM 2950 C C . GLU B 1 74 ? 65.035 8.818 26.612 1.00 29.66 74 GLU B C 1
ATOM 2951 O O . GLU B 1 74 ? 64.964 8.560 27.809 1.00 25.82 74 GLU B O 1
ATOM 2963 N N . ILE B 1 75 ? 64.180 8.308 25.738 1.00 23.94 75 ILE B N 1
ATOM 2964 C CA . ILE B 1 75 ? 63.080 7.497 26.220 1.00 24.82 75 ILE B CA 1
ATOM 2965 C C . ILE B 1 75 ? 63.576 6.219 26.905 1.00 21.62 75 ILE B C 1
ATOM 2966 O O . ILE B 1 75 ? 62.941 5.752 27.834 1.00 22.91 75 ILE B O 1
ATOM 2982 N N . PHE B 1 76 ? 64.708 5.668 26.474 1.00 22.39 76 PHE B N 1
ATOM 2983 C CA . PHE B 1 76 ? 65.248 4.483 27.137 1.00 24.10 76 PHE B CA 1
ATOM 2984 C C . PHE B 1 76 ? 65.623 4.811 28.580 1.00 24.68 76 PHE B C 1
ATOM 2985 O O . PHE B 1 76 ? 65.377 4.024 29.492 1.00 24.90 76 PHE B O 1
ATOM 3002 N N . GLU B 1 77 ? 66.212 5.981 28.774 1.00 23.17 77 GLU B N 1
ATOM 3003 C CA . GLU B 1 77 ? 66.684 6.384 30.092 1.00 24.31 77 GLU B CA 1
ATOM 3004 C C . GLU B 1 77 ? 65.507 6.650 31.029 1.00 25.17 77 GLU B C 1
ATOM 3005 O O . GLU B 1 77 ? 65.522 6.276 32.199 1.00 24.34 77 GLU B O 1
ATOM 3017 N N . ILE B 1 78 ? 64.465 7.285 30.510 1.00 22.07 78 ILE B N 1
ATOM 3018 C CA . ILE B 1 78 ? 63.306 7.597 31.336 1.00 19.79 78 ILE B CA 1
ATOM 3019 C C . ILE B 1 78 ? 62.667 6.308 31.846 1.00 21.10 78 ILE B C 1
ATOM 3020 O O . ILE B 1 78 ? 62.287 6.214 33.006 1.00 23.59 78 ILE B O 1
ATOM 3036 N N . ALA B 1 79 ? 62.550 5.315 30.973 1.00 21.74 79 ALA B N 1
ATOM 3037 C CA . ALA B 1 79 ? 61.964 4.044 31.366 1.00 19.05 79 ALA B CA 1
ATOM 3038 C C . ALA B 1 79 ? 62.867 3.284 32.330 1.00 22.14 79 ALA B C 1
ATOM 3039 O O . ALA B 1 79 ? 62.418 2.818 33.376 1.00 25.05 79 ALA B O 1
ATOM 3046 N N . ASP B 1 80 ? 64.140 3.156 31.970 1.00 21.30 80 ASP B N 1
ATOM 3047 C CA . ASP B 1 80 ? 65.055 2.296 32.713 1.00 22.93 80 ASP B CA 1
ATOM 3048 C C . ASP B 1 80 ? 65.356 2.838 34.107 1.00 24.82 80 ASP B C 1
ATOM 3049 O O . ASP B 1 80 ? 65.658 2.065 35.016 1.00 26.30 80 ASP B O 1
ATOM 3058 N N . ASN B 1 81 ? 65.289 4.156 34.266 1.00 24.84 81 ASN B N 1
ATOM 3059 C CA . ASN B 1 81 ? 65.660 4.797 35.527 1.00 24.65 81 ASN B CA 1
ATOM 3060 C C . ASN B 1 81 ? 64.450 5.212 36.359 1.00 26.59 81 ASN B C 1
ATOM 3061 O O . ASN B 1 81 ? 64.591 5.869 37.382 1.00 27.46 81 ASN B O 1
ATOM 3072 N N . ALA B 1 82 ? 63.252 4.833 35.925 1.00 27.22 82 ALA B N 1
ATOM 3073 C CA . ALA B 1 82 ? 62.046 5.191 36.657 1.00 23.56 82 ALA B CA 1
ATOM 3074 C C . ALA B 1 82 ? 62.124 4.687 38.101 1.00 24.91 82 ALA B C 1
ATOM 3075 O O . ALA B 1 82 ? 62.546 3.562 38.351 1.00 26.72 82 ALA B O 1
ATOM 3082 N N . ILE B 1 83 ? 61.730 5.529 39.047 1.00 26.87 83 ILE B N 1
ATOM 3083 C CA . ILE B 1 83 ? 61.633 5.108 40.440 1.00 29.38 83 ILE B CA 1
ATOM 3084 C C . ILE B 1 83 ? 60.516 4.069 40.533 1.00 31.29 83 ILE B C 1
ATOM 3085 O O . ILE B 1 83 ? 59.425 4.309 40.036 1.00 28.90 83 ILE B O 1
ATOM 3101 N N . PRO B 1 84 ? 60.785 2.906 41.155 1.00 28.16 84 PRO B N 1
ATOM 3102 C CA . PRO B 1 84 ? 59.773 1.843 41.213 1.00 30.41 84 PRO B CA 1
ATOM 3103 C C . PRO B 1 84 ? 58.706 2.103 42.273 1.00 35.95 84 PRO B C 1
ATOM 3104 O O . PRO B 1 84 ? 58.569 1.370 43.252 1.00 35.20 84 PRO B O 1
ATOM 3115 N N . ASP B 1 85 ? 57.960 3.174 42.044 1.00 31.93 85 ASP B N 1
ATOM 3116 C CA . ASP B 1 85 ? 56.817 3.556 42.846 1.00 30.99 85 ASP B CA 1
ATOM 3117 C C . ASP B 1 85 ? 55.675 3.764 41.864 1.00 30.29 85 ASP B C 1
ATOM 3118 O O . ASP B 1 85 ? 55.895 4.253 40.761 1.00 30.69 85 ASP B O 1
ATOM 3127 N N . ALA B 1 86 ? 54.467 3.373 42.238 1.00 29.82 86 ALA B N 1
ATOM 3128 C CA . ALA B 1 86 ? 53.361 3.359 41.284 1.00 29.74 86 ALA B CA 1
ATOM 3129 C C . ALA B 1 86 ? 53.208 4.686 40.541 1.00 30.61 86 ALA B C 1
ATOM 3130 O O . ALA B 1 86 ? 53.131 4.710 39.314 1.00 26.62 86 ALA B O 1
ATOM 3137 N N . ALA B 1 87 ? 53.159 5.786 41.281 1.00 28.71 87 ALA B N 1
ATOM 3138 C CA . ALA B 1 87 ? 52.917 7.094 40.684 1.00 34.02 87 ALA B CA 1
ATOM 3139 C C . ALA B 1 87 ? 54.092 7.553 39.825 1.00 29.32 87 ALA B C 1
ATOM 3140 O O . ALA B 1 87 ? 53.895 8.181 38.784 1.00 24.19 87 ALA B O 1
ATOM 3147 N N . GLU B 1 88 ? 55.310 7.248 40.258 1.00 26.54 88 GLU B N 1
ATOM 3148 C CA . GLU B 1 88 ? 56.498 7.632 39.503 1.00 21.72 88 GLU B CA 1
ATOM 3149 C C . GLU B 1 88 ? 56.613 6.841 38.196 1.00 22.95 88 GLU B C 1
ATOM 3150 O O . GLU B 1 88 ? 57.045 7.382 37.184 1.00 23.24 88 GLU B O 1
ATOM 3162 N N . VAL B 1 89 ? 56.249 5.562 38.215 1.00 22.07 89 VAL B N 1
ATOM 3163 C CA . VAL B 1 89 ? 56.264 4.775 36.989 1.00 21.84 89 VAL B CA 1
ATOM 3164 C C . VAL B 1 89 ? 55.188 5.278 36.032 1.00 23.38 89 VAL B C 1
ATOM 3165 O O . VAL B 1 89 ? 55.417 5.365 34.828 1.00 22.50 89 VAL B O 1
ATOM 3178 N N . ALA B 1 90 ? 54.015 5.621 36.560 1.00 21.49 90 ALA B N 1
ATOM 3179 C CA . ALA B 1 90 ? 52.947 6.160 35.727 1.00 22.05 90 ALA B CA 1
ATOM 3180 C C . ALA B 1 90 ? 53.384 7.468 35.078 1.00 20.40 90 ALA B C 1
ATOM 3181 O O . ALA B 1 90 ? 53.070 7.722 33.914 1.00 20.06 90 ALA B O 1
ATOM 3188 N N . LYS B 1 91 ? 54.107 8.300 35.824 1.00 21.99 91 LYS B N 1
ATOM 3189 C CA . LYS B 1 91 ? 54.621 9.554 35.268 1.00 19.93 91 LYS B CA 1
ATOM 3190 C C . LYS B 1 91 ? 55.669 9.280 34.188 1.00 18.67 91 LYS B C 1
ATOM 3191 O O . LYS B 1 91 ? 55.657 9.920 33.140 1.00 19.45 91 LYS B O 1
ATOM 3210 N N . ALA B 1 92 ? 56.578 8.349 34.451 1.00 21.46 92 ALA B N 1
ATOM 3211 C CA . ALA B 1 92 ? 57.584 7.971 33.463 1.00 19.41 92 ALA B CA 1
ATOM 3212 C C . ALA B 1 92 ? 56.910 7.484 32.184 1.00 19.62 92 ALA B C 1
ATOM 3213 O O . ALA B 1 92 ? 57.335 7.831 31.093 1.00 19.87 92 ALA B O 1
ATOM 3220 N N . ARG B 1 93 ? 55.878 6.666 32.331 1.00 18.75 93 ARG B N 1
ATOM 3221 C CA . ARG B 1 93 ? 55.109 6.185 31.177 1.00 18.64 93 ARG B CA 1
ATOM 3222 C C . ARG B 1 93 ? 54.494 7.339 30.393 1.00 18.88 93 ARG B C 1
ATOM 3223 O O . ARG B 1 93 ? 54.540 7.352 29.170 1.00 18.46 93 ARG B O 1
ATOM 3244 N N . LEU B 1 94 ? 53.889 8.299 31.086 1.00 17.78 94 LEU B N 1
ATOM 3245 C CA . LEU B 1 94 ? 53.327 9.471 30.425 1.00 16.97 94 LEU B CA 1
ATOM 3246 C C . LEU B 1 94 ? 54.419 10.245 29.674 1.00 19.08 94 LEU B C 1
ATOM 3247 O O . LEU B 1 94 ? 54.222 10.684 28.538 1.00 18.52 94 LEU B O 1
ATOM 3263 N N . ARG B 1 95 ? 55.578 10.414 30.300 1.00 18.59 95 ARG B N 1
ATOM 3264 C CA . ARG B 1 95 ? 56.661 11.151 29.663 1.00 16.96 95 ARG B CA 1
ATOM 3265 C C . ARG B 1 95 ? 57.140 10.434 28.405 1.00 17.37 95 ARG B C 1
ATOM 3266 O O . ARG B 1 95 ? 57.429 11.076 27.394 1.00 18.28 95 ARG B O 1
ATOM 3287 N N . VAL B 1 96 ? 57.232 9.108 28.463 1.00 17.74 96 VAL B N 1
ATOM 3288 C CA . VAL B 1 96 ? 57.684 8.321 27.313 1.00 17.10 96 VAL B CA 1
ATOM 3289 C C . VAL B 1 96 ? 56.617 8.317 26.226 1.00 17.26 96 VAL B C 1
ATOM 3290 O O . VAL B 1 96 ? 56.923 8.526 25.058 1.00 17.81 96 VAL B O 1
ATOM 3303 N N . ASP B 1 97 ? 55.364 8.108 26.607 1.00 17.76 97 ASP B N 1
ATOM 3304 C CA . ASP B 1 97 ? 54.290 8.066 25.621 1.00 17.13 97 ASP B CA 1
ATOM 3305 C C . ASP B 1 97 ? 54.157 9.402 24.904 1.00 17.71 97 ASP B C 1
ATOM 3306 O O . ASP B 1 97 ? 53.885 9.447 23.706 1.00 19.28 97 ASP B O 1
ATOM 3315 N N . THR B 1 98 ? 54.341 10.501 25.630 1.00 16.24 98 THR B N 1
ATOM 3316 C CA . THR B 1 98 ? 54.258 11.819 25.024 1.00 15.98 98 THR B CA 1
ATOM 3317 C C . THR B 1 98 ? 55.375 11.993 23.991 1.00 19.10 98 THR B C 1
ATOM 3318 O O . THR B 1 98 ? 55.139 12.474 22.878 1.00 17.98 98 THR B O 1
ATOM 3329 N N . ARG B 1 99 ? 56.583 11.582 24.356 1.00 17.44 99 ARG B N 1
ATOM 3330 C CA . ARG B 1 99 ? 57.720 11.645 23.441 1.00 18.08 99 ARG B CA 1
ATOM 3331 C C . ARG B 1 99 ? 57.548 10.748 22.216 1.00 17.44 99 ARG B C 1
ATOM 3332 O O . ARG B 1 99 ? 57.857 11.168 21.103 1.00 19.39 99 ARG B O 1
ATOM 3353 N N . LYS B 1 100 ? 57.039 9.536 22.404 1.00 16.54 100 LYS B N 1
ATOM 3354 C CA . LYS B 1 100 ? 56.830 8.633 21.272 1.00 17.75 100 LYS B CA 1
ATOM 3355 C C . LYS B 1 100 ? 55.878 9.270 20.267 1.00 18.70 100 LYS B C 1
ATOM 3356 O O . LYS B 1 100 ? 56.117 9.242 19.056 1.00 19.12 100 LYS B O 1
ATOM 3375 N N . TRP B 1 101 ? 54.783 9.822 20.771 1.00 15.81 101 TRP B N 1
ATOM 3376 C CA . TRP B 1 101 ? 53.785 10.454 19.921 1.00 16.51 101 TRP B CA 1
ATOM 3377 C C . TRP B 1 101 ? 54.426 11.619 19.175 1.00 17.01 101 TRP B C 1
ATOM 3378 O O . TRP B 1 101 ? 54.284 11.766 17.960 1.00 17.29 101 TRP B O 1
ATOM 3399 N N . ALA B 1 102 ? 55.141 12.464 19.901 1.00 16.54 102 ALA B N 1
ATOM 3400 C CA . ALA B 1 102 ? 55.745 13.638 19.294 1.00 17.56 102 ALA B CA 1
ATOM 3401 C C . ALA B 1 102 ? 56.819 13.287 18.253 1.00 17.56 102 ALA B C 1
ATOM 3402 O O . ALA B 1 102 ? 56.916 13.960 17.226 1.00 18.52 102 ALA B O 1
ATOM 3409 N N . LEU B 1 103 ? 57.608 12.246 18.505 1.00 17.28 103 LEU B N 1
ATOM 3410 C CA . LEU B 1 103 ? 58.690 11.883 17.588 1.00 17.12 103 LEU B CA 1
ATOM 3411 C C . LEU B 1 103 ? 58.149 11.569 16.201 1.00 17.22 103 LEU B C 1
ATOM 3412 O O . LEU B 1 103 ? 58.763 11.937 15.193 1.00 18.55 103 LEU B O 1
ATOM 3428 N N . ALA B 1 104 ? 57.003 10.902 16.141 1.00 16.92 104 ALA B N 1
ATOM 3429 C CA . ALA B 1 104 ? 56.439 10.532 14.854 1.00 17.73 104 ALA B CA 1
ATOM 3430 C C . ALA B 1 104 ? 56.074 11.779 14.064 1.00 19.99 104 ALA B C 1
ATOM 3431 O O . ALA B 1 104 ? 56.111 11.776 12.840 1.00 23.33 104 ALA B O 1
ATOM 3438 N N . ARG B 1 105 ? 55.705 12.845 14.757 1.00 17.40 105 ARG B N 1
ATOM 3439 C CA . ARG B 1 105 ? 55.368 14.079 14.065 1.00 18.61 105 ARG B CA 1
ATOM 3440 C C . ARG B 1 105 ? 56.586 14.911 13.727 1.00 21.06 105 ARG B C 1
ATOM 3441 O O . ARG B 1 105 ? 56.589 15.644 12.737 1.00 22.96 105 ARG B O 1
ATOM 3462 N N . MET B 1 106 ? 57.614 14.832 14.559 1.00 17.78 106 MET B N 1
ATOM 3463 C CA . MET B 1 106 ? 58.820 15.600 14.316 1.00 19.12 106 MET B CA 1
ATOM 3464 C C . MET B 1 106 ? 59.585 15.057 13.114 1.00 20.66 106 MET B C 1
ATOM 3465 O O . MET B 1 106 ? 60.200 15.836 12.379 1.00 21.42 106 MET B O 1
ATOM 3479 N N . ASN B 1 107 ? 59.570 13.735 12.936 1.00 20.01 107 ASN B N 1
ATOM 3480 C CA . ASN B 1 107 ? 60.199 13.088 11.792 1.00 18.70 107 ASN B CA 1
ATOM 3481 C C . ASN B 1 107 ? 59.415 11.845 11.399 1.00 19.69 107 ASN B C 1
ATOM 3482 O O . ASN B 1 107 ? 59.738 10.733 11.821 1.00 18.97 107 ASN B O 1
ATOM 3493 N N . PRO B 1 108 ? 58.367 12.024 10.586 1.00 20.74 108 PRO B N 1
ATOM 3494 C CA . PRO B 1 108 ? 57.465 10.917 10.253 1.00 22.65 108 PRO B CA 1
ATOM 3495 C C . PRO B 1 108 ? 58.152 9.768 9.543 1.00 23.38 108 PRO B C 1
ATOM 3496 O O . PRO B 1 108 ? 57.816 8.608 9.796 1.00 24.22 108 PRO B O 1
ATOM 3507 N N . ARG B 1 109 ? 59.110 10.080 8.678 1.00 22.36 109 ARG B N 1
ATOM 3508 C CA . ARG B 1 109 ? 59.773 9.053 7.886 1.00 25.16 109 ARG B CA 1
ATOM 3509 C C . ARG B 1 109 ? 60.553 8.126 8.791 1.00 23.49 109 ARG B C 1
ATOM 3510 O O . ARG B 1 109 ? 60.570 6.914 8.592 1.00 26.56 109 ARG B O 1
ATOM 3531 N N . LYS B 1 110 ? 61.175 8.695 9.812 1.00 21.34 110 LYS B N 1
ATOM 3532 C CA . LYS B 1 110 ? 62.016 7.915 10.697 1.00 20.59 110 LYS B CA 1
ATOM 3533 C C . LYS B 1 110 ? 61.237 7.277 11.848 1.00 19.56 110 LYS B C 1
ATOM 3534 O O . LYS B 1 110 ? 61.467 6.115 12.200 1.00 22.20 110 LYS B O 1
ATOM 3553 N N . TYR B 1 111 ? 60.326 8.039 12.443 1.00 17.25 111 TYR B N 1
ATOM 3554 C CA . TYR B 1 111 ? 59.725 7.629 13.702 1.00 17.10 111 TYR B CA 1
ATOM 3555 C C . TYR B 1 111 ? 58.229 7.337 13.638 1.00 16.90 111 TYR B C 1
ATOM 3556 O O . TYR B 1 111 ? 57.624 7.030 14.654 1.00 16.18 111 TYR B O 1
ATOM 3574 N N . GLY B 1 112 ? 57.636 7.412 12.452 1.00 16.38 112 GLY B N 1
ATOM 3575 C CA . GLY B 1 112 ? 56.275 6.939 12.265 1.00 15.42 112 GLY B CA 1
ATOM 3576 C C . GLY B 1 112 ? 56.154 5.439 12.500 1.00 15.35 112 GLY B C 1
ATOM 3577 O O . GLY B 1 112 ? 57.156 4.720 12.587 1.00 15.64 112 GLY B O 1
ATOM 3581 N N . ASP B 1 113 ? 54.915 4.958 12.585 1.00 16.57 113 ASP B N 1
ATOM 3582 C CA . ASP B 1 113 ? 54.658 3.537 12.755 1.00 15.59 113 ASP B CA 1
ATOM 3583 C C . ASP B 1 113 ? 55.135 2.778 11.517 1.00 16.48 113 ASP B C 1
ATOM 3584 O O . ASP B 1 113 ? 55.162 3.342 10.422 1.00 17.28 113 ASP B O 1
ATOM 3593 N N . LYS B 1 114 ? 55.471 1.501 11.693 1.00 16.27 114 LYS B N 1
ATOM 3594 C CA . LYS B 1 114 ? 56.007 0.661 10.625 1.00 15.79 114 LYS B CA 1
ATOM 3595 C C . LYS B 1 114 ? 55.156 -0.588 10.564 1.00 18.52 114 LYS B C 1
ATOM 3596 O O . LYS B 1 114 ? 55.035 -1.293 11.559 1.00 19.06 114 LYS B O 1
ATOM 3615 N N . VAL B 1 115 ? 54.530 -0.847 9.415 1.00 16.75 115 VAL B N 1
ATOM 3616 C CA . VAL B 1 115 ? 53.674 -2.012 9.255 1.00 16.13 115 VAL B CA 1
ATOM 3617 C C . VAL B 1 115 ? 54.012 -2.653 7.926 1.00 16.04 115 VAL B C 1
ATOM 3618 O O . VAL B 1 115 ? 54.224 -1.948 6.936 1.00 17.08 115 VAL B O 1
ATOM 3631 N N . THR B 1 116 ? 54.098 -3.979 7.907 1.00 15.11 116 THR B N 1
ATOM 3632 C CA . THR B 1 116 ? 54.154 -4.726 6.649 1.00 15.22 116 THR B CA 1
ATOM 3633 C C . THR B 1 116 ? 52.813 -5.422 6.471 1.00 15.14 116 THR B C 1
ATOM 3634 O O . THR B 1 116 ? 52.418 -6.224 7.322 1.00 17.06 116 THR B O 1
ATOM 3645 N N . ASN B 1 117 ? 52.100 -5.090 5.396 1.00 15.14 117 ASN B N 1
ATOM 3646 C CA . ASN B 1 117 ? 50.810 -5.694 5.093 1.00 14.73 117 ASN B CA 1
ATOM 3647 C C . ASN B 1 117 ? 50.972 -6.694 3.965 1.00 16.34 117 ASN B C 1
ATOM 3648 O O . ASN B 1 117 ? 51.292 -6.310 2.842 1.00 17.03 117 ASN B O 1
ATOM 3659 N N . GLU B 1 118 ? 50.769 -7.969 4.277 1.00 15.61 118 GLU B N 1
ATOM 3660 C CA . GLU B 1 118 ? 50.699 -9.021 3.275 1.00 16.33 118 GLU B CA 1
ATOM 3661 C C . GLU B 1 118 ? 49.272 -9.033 2.757 1.00 15.72 118 GLU B C 1
ATOM 3662 O O . GLU B 1 118 ? 48.351 -9.405 3.484 1.00 16.41 118 GLU B O 1
ATOM 3674 N N . LEU B 1 119 ? 49.082 -8.625 1.504 1.00 15.30 119 LEU B N 1
ATOM 3675 C CA . LEU B 1 119 ? 47.757 -8.498 0.916 1.00 16.18 119 LEU B CA 1
ATOM 3676 C C . LEU B 1 119 ? 47.431 -9.720 0.086 1.00 17.18 119 LEU B C 1
ATOM 3677 O O . LEU B 1 119 ? 48.145 -10.047 -0.862 1.00 19.11 119 LEU B O 1
ATOM 3693 N N . VAL B 1 120 ? 46.348 -10.389 0.459 1.00 15.40 120 VAL B N 1
ATOM 3694 C CA . VAL B 1 120 ? 45.839 -11.550 -0.268 1.00 16.27 120 VAL B CA 1
ATOM 3695 C C . VAL B 1 120 ? 44.348 -11.368 -0.507 1.00 16.43 120 VAL B C 1
ATOM 3696 O O . VAL B 1 120 ? 43.724 -10.448 0.016 1.00 17.55 120 VAL B O 1
ATOM 3709 N N . GLY B 1 121 ? 43.783 -12.257 -1.312 1.00 17.99 121 GLY B N 1
ATOM 3710 C CA . GLY B 1 121 ? 42.380 -12.189 -1.661 1.00 19.38 121 GLY B CA 1
ATOM 3711 C C . GLY B 1 121 ? 41.577 -13.314 -1.047 1.00 18.56 121 GLY B C 1
ATOM 3712 O O . GLY B 1 121 ? 42.046 -14.022 -0.154 1.00 20.88 121 GLY B O 1
ATOM 3716 N N . LYS B 1 122 ? 40.366 -13.484 -1.554 1.00 19.12 122 LYS B N 1
ATOM 3717 C CA . LYS B 1 122 ? 39.423 -14.437 -0.998 1.00 21.09 122 LYS B CA 1
ATOM 3718 C C . LYS B 1 122 ? 40.056 -15.806 -0.852 1.00 22.51 122 LYS B C 1
ATOM 3719 O O . LYS B 1 122 ? 40.632 -16.333 -1.802 1.00 22.41 122 LYS B O 1
ATOM 3738 N N . ASP B 1 123 ? 39.953 -16.358 0.354 1.00 28.14 123 ASP B N 1
ATOM 3739 C CA . ASP B 1 123 ? 40.425 -17.711 0.644 1.00 29.74 123 ASP B CA 1
ATOM 3740 C C . ASP B 1 123 ? 41.931 -17.837 0.446 1.00 27.40 123 ASP B C 1
ATOM 3741 O O . ASP B 1 123 ? 42.443 -18.930 0.205 1.00 30.45 123 ASP B O 1
ATOM 3750 N N . GLY B 1 124 ? 42.636 -16.716 0.551 1.00 24.80 124 GLY B N 1
ATOM 3751 C CA . GLY B 1 124 ? 44.077 -16.704 0.410 1.00 26.66 124 GLY B CA 1
ATOM 3752 C C . GLY B 1 124 ? 44.577 -16.778 -1.023 1.00 23.73 124 GLY B C 1
ATOM 3753 O O . GLY B 1 124 ? 45.773 -16.925 -1.258 1.00 28.10 124 GLY B O 1
ATOM 3757 N N . GLY B 1 125 ? 43.663 -16.685 -1.979 1.00 20.20 125 GLY B N 1
ATOM 3758 C CA . GLY B 1 125 ? 44.035 -16.594 -3.383 1.00 22.32 125 GLY B CA 1
ATOM 3759 C C . GLY B 1 125 ? 44.287 -15.159 -3.823 1.00 18.89 125 GLY B C 1
ATOM 3760 O O . GLY B 1 125 ? 44.645 -14.301 -3.021 1.00 19.82 125 GLY B O 1
ATOM 3764 N N . ALA B 1 126 ? 44.121 -14.903 -5.113 1.00 19.63 126 ALA B N 1
ATOM 3765 C CA . ALA B 1 126 ? 44.317 -13.567 -5.657 1.00 18.45 126 ALA B CA 1
ATOM 3766 C C . ALA B 1 126 ? 43.193 -12.638 -5.209 1.00 17.44 126 ALA B C 1
ATOM 3767 O O . ALA B 1 126 ? 42.070 -13.076 -4.940 1.00 19.85 126 ALA B O 1
ATOM 3774 N N . ILE B 1 127 ? 43.507 -11.353 -5.119 1.00 17.91 127 ILE B N 1
ATOM 3775 C CA . ILE B 1 127 ? 42.506 -10.325 -4.863 1.00 17.84 127 ILE B CA 1
ATOM 3776 C C . ILE B 1 127 ? 41.595 -10.216 -6.078 1.00 19.87 127 ILE B C 1
ATOM 3777 O O . ILE B 1 127 ? 42.072 -10.013 -7.194 1.00 20.11 127 ILE B O 1
ATOM 3793 N N . GLN B 1 128 ? 40.292 -10.389 -5.862 1.00 18.37 128 GLN B N 1
ATOM 3794 C CA . GLN B 1 128 ? 39.313 -10.432 -6.946 1.00 19.17 128 GLN B CA 1
ATOM 3795 C C . GLN B 1 128 ? 38.691 -9.063 -7.127 1.00 19.53 128 GLN B C 1
ATOM 3796 O O . GLN B 1 128 ? 38.085 -8.526 -6.204 1.00 19.90 128 GLN B O 1
ATOM 3810 N N . ILE B 1 129 ? 38.822 -8.499 -8.318 1.00 20.24 129 ILE B N 1
ATOM 3811 C CA . ILE B 1 129 ? 38.295 -7.166 -8.588 1.00 20.70 129 ILE B CA 1
ATOM 3812 C C . ILE B 1 129 ? 37.400 -7.217 -9.810 1.00 25.56 129 ILE B C 1
ATOM 3813 O O . ILE B 1 129 ? 37.781 -7.756 -10.844 1.00 25.82 129 ILE B O 1
ATOM 3829 N N . GLU B 1 130 ? 36.197 -6.671 -9.670 1.00 23.77 130 GLU B N 1
ATOM 3830 C CA . GLU B 1 130 ? 35.251 -6.565 -10.770 1.00 24.06 130 GLU B CA 1
ATOM 3831 C C . GLU B 1 130 ? 34.993 -5.101 -11.047 1.00 26.33 130 GLU B C 1
ATOM 3832 O O . GLU B 1 130 ? 34.590 -4.360 -10.156 1.00 25.21 130 GLU B O 1
ATOM 3844 N N . THR B 1 131 ? 35.247 -4.670 -12.276 1.00 28.62 131 THR B N 1
ATOM 3845 C CA . THR B 1 131 ? 34.986 -3.290 -12.651 1.00 30.57 131 THR B CA 1
ATOM 3846 C C . THR B 1 131 ? 33.700 -3.211 -13.463 1.00 29.92 131 THR B C 1
ATOM 3847 O O . THR B 1 131 ? 33.379 -4.118 -14.230 1.00 33.34 131 THR B O 1
ATOM 3858 N N . SER B 1 132 ? 32.962 -2.123 -13.277 1.00 29.84 132 SER B N 1
ATOM 3859 C CA . SER B 1 132 ? 31.681 -1.932 -13.945 1.00 40.15 132 SER B CA 1
ATOM 3860 C C . SER B 1 132 ? 31.523 -0.477 -14.342 1.00 32.63 132 SER B C 1
ATOM 3861 O O . SER B 1 132 ? 32.167 0.401 -13.771 1.00 33.51 132 SER B O 1
ATOM 3869 N N . PRO B 1 133 ? 30.651 -0.219 -15.325 1.00 40.90 133 PRO B N 1
ATOM 3870 C CA . PRO B 1 133 ? 30.357 1.158 -15.723 1.00 48.53 133 PRO B CA 1
ATOM 3871 C C . PRO B 1 133 ? 29.805 1.923 -14.533 1.00 50.96 133 PRO B C 1
ATOM 3872 O O . PRO B 1 133 ? 29.173 1.321 -13.661 1.00 35.36 133 PRO B O 1
ATOM 3883 N N . MET B 1 134 ? 30.035 3.227 -14.481 1.00 40.41 134 MET B N 1
ATOM 3884 C CA . MET B 1 134 ? 29.495 4.002 -13.378 1.00 35.65 134 MET B CA 1
ATOM 3885 C C . MET B 1 134 ? 27.978 3.883 -13.404 1.00 33.46 134 MET B C 1
ATOM 3886 O O . MET B 1 134 ? 27.354 3.870 -14.474 1.00 37.20 134 MET B O 1
ATOM 3900 N N . SER B 1 135 ? 27.386 3.773 -12.221 1.00 35.77 135 SER B N 1
ATOM 3901 C CA . SER B 1 135 ? 25.945 3.614 -12.102 1.00 38.88 135 SER B CA 1
ATOM 3902 C C . SER B 1 135 ? 25.297 4.845 -11.471 1.00 48.12 135 SER B C 1
ATOM 3903 O O . SER B 1 135 ? 24.074 4.920 -11.371 1.00 42.58 135 SER B O 1
ATOM 3911 N N . THR B 1 136 ? 26.122 5.798 -11.041 1.00 34.64 136 THR B N 1
ATOM 3912 C CA . THR B 1 136 ? 25.647 7.112 -10.606 1.00 34.44 136 THR B CA 1
ATOM 3913 C C . THR B 1 136 ? 26.605 8.209 -11.080 1.00 40.37 136 THR B C 1
ATOM 3914 O O . THR B 1 136 ? 27.740 7.927 -11.461 1.00 42.06 136 THR B O 1
ATOM 3925 N N . LEU B 1 137 ? 26.147 9.458 -11.040 1.00 36.19 137 LEU B N 1
ATOM 3926 C CA . LEU B 1 137 ? 26.937 10.602 -11.485 1.00 38.38 137 LEU B CA 1
ATOM 3927 C C . LEU B 1 137 ? 27.877 11.091 -10.398 1.00 50.71 137 LEU B C 1
ATOM 3928 O O . LEU B 1 137 ? 27.572 12.065 -9.709 1.00 58.71 137 LEU B O 1
ATOM 3944 N N . PHE B 1 138 ? 29.029 10.446 -10.264 1.00 32.76 138 PHE B N 1
ATOM 3945 C CA . PHE B 1 138 ? 29.951 10.790 -9.185 1.00 35.31 138 PHE B CA 1
ATOM 3946 C C . PHE B 1 138 ? 31.205 11.547 -9.620 1.00 62.83 138 PHE B C 1
ATOM 3947 O O . PHE B 1 138 ? 32.047 11.886 -8.790 1.00 54.48 138 PHE B O 1
ATOM 3964 N N . GLY B 1 139 ? 31.324 11.815 -10.913 1.00 46.84 139 GLY B N 1
ATOM 3965 C CA . GLY B 1 139 ? 32.428 12.604 -11.429 1.00 73.61 139 GLY B CA 1
ATOM 3966 C C . GLY B 1 139 ? 32.358 14.054 -10.981 1.00 80.74 139 GLY B C 1
ATOM 3967 O O . GLY B 1 139 ? 31.419 14.467 -10.300 1.00 61.98 139 GLY B O 1
#